Protein AF-A0A3B0WUJ0-F1 (afdb_monomer_lite)

Foldseek 3Di:
DDDPPPPPPPDPPPPVCCDPVNVVVVLVVVLVVLLVVLVVLLCQQCPPHLPHPQLVLQCVDPLRVVLSSLLSNVLSLLVSLVCCVQPHDLVCLLVSLVVVLDDDCVVSSVLSNPAPDSLSSLLVLLVCLVPDPDDDDPNSVSSVVLCVVQVHSVSSSVSSVVSNVVSCPPVDRPQRVLLVVLVVLLVVVVVVCDPVNVVVVVVVVPDDPPDDDAADAEDEDEQAADASDRDPPDPSSNDDHDDHDPDCLVVLVSNLRRYQYYEYDRYACVVPVVVVVVSVVRSPSHPYYYYDHPCPCVVDVDDD

Organism: NCBI:txid652676

Secondary structure (DSSP, 8-state):
-------------------HHHHHHHHHHHHHHHHHHHHHHHHHHSHHHH-SHHHHHHHH-TTTTTTHHHHHHHHHHHHHHHHHHHHS-HHHHHHHHHTT-SSTTHHHHHHHHH-SSHHHHHHHHHHHHHH--SS--HHHHHHHHHHHHH-SHHHHHHHHHHHHHHH-TTSS-HHHHHHHHHHHHHHHHHHHS-HHHHHHHHHHHTS---SPPPPPS-EEE-S--B-SS--TT-GGGGS--PPPPS--HHHHHHHHHH-SEEEE-SB--GGGHHHHHHHHHH-TT--EEEE---SGGGS-SS--

Radius of gyration: 27.89 Å; chains: 1; bounding box: 52×58×92 Å

Sequence (304 aa):
MSNPLAIQSGRPCSEIAISPKALLDVRQAYLVTMRQRFKSEINRLNRDNNRGDMLKMLKKQKSSHGDAENLSFLMTYVYAFNWLQQNLHTQYRKEVLAAFSRGPQAFLMQMLLKSDSTTAFIQAYITYWQHYSGEAQLQQHQLLSLLQIKGTPEALADYIENCWNDLQLFGRSFTLGYRDLARQEKDRYSEMLGTENKERLALIDTLPDTTKPTRFAKLGIIPAMGCPQTCRHCMFIFRPLMHNTKDPAQLYEIVDELTTSVLFTGGDLTQHLEHFYCALSTMRNITTFAILLNGDFADSREVA

InterPro domains:
  IPR058240 Radical SAM superfamily [SSF102114] (219-285)

pLDDT: mean 81.39, std 17.19, range [25.62, 98.12]

Structure (mmCIF, N/CA/C/O backbone):
data_AF-A0A3B0WUJ0-F1
#
_entry.id   AF-A0A3B0WUJ0-F1
#
loop_
_atom_site.group_PDB
_atom_site.id
_atom_site.type_symbol
_atom_site.label_atom_id
_atom_site.label_alt_id
_atom_site.label_comp_id
_atom_site.label_asym_id
_atom_site.label_entity_id
_atom_site.label_seq_id
_atom_site.pdbx_PDB_ins_code
_atom_site.Cartn_x
_atom_site.Cartn_y
_atom_site.Cartn_z
_atom_site.occupancy
_atom_site.B_iso_or_equiv
_atom_site.auth_seq_id
_atom_site.auth_comp_id
_atom_site.auth_asym_id
_atom_site.auth_atom_id
_atom_site.pdbx_PDB_model_num
ATOM 1 N N . MET A 1 1 ? 6.712 -21.605 60.550 1.00 34.97 1 MET A N 1
ATOM 2 C CA . MET A 1 1 ? 7.086 -22.393 59.359 1.00 34.97 1 MET A CA 1
ATOM 3 C C . MET A 1 1 ? 6.075 -22.084 58.280 1.00 34.97 1 MET A C 1
ATOM 5 O O . MET A 1 1 ? 4.904 -22.405 58.420 1.00 34.97 1 MET A O 1
ATOM 9 N N . SER A 1 2 ? 6.531 -21.305 57.312 1.00 30.75 2 SER A N 1
ATOM 10 C CA . SER A 1 2 ? 5.754 -20.657 56.265 1.00 30.75 2 SER A CA 1
ATOM 11 C C . SER A 1 2 ? 5.507 -21.659 55.145 1.00 30.75 2 SER A C 1
ATOM 13 O O . SER A 1 2 ? 6.462 -22.120 54.530 1.00 30.75 2 SER A O 1
ATOM 15 N N . ASN A 1 3 ? 4.246 -21.990 54.881 1.00 30.47 3 ASN A N 1
ATOM 16 C CA . ASN A 1 3 ? 3.864 -22.611 53.619 1.00 30.47 3 ASN A CA 1
ATOM 17 C C . ASN A 1 3 ? 3.588 -21.463 52.639 1.00 30.47 3 ASN A C 1
ATOM 19 O O . ASN A 1 3 ? 2.623 -20.725 52.858 1.00 30.47 3 ASN A O 1
ATOM 23 N N . PRO A 1 4 ? 4.416 -21.237 51.606 1.00 33.25 4 PRO A N 1
ATOM 24 C CA . PRO A 1 4 ? 4.047 -20.297 50.569 1.00 33.25 4 PRO A CA 1
ATOM 25 C C . PRO A 1 4 ? 2.885 -20.921 49.795 1.00 33.25 4 PRO A C 1
ATOM 27 O O . PRO A 1 4 ? 3.030 -21.973 49.173 1.00 33.25 4 PRO A O 1
ATOM 30 N N . LEU A 1 5 ? 1.718 -20.279 49.868 1.00 25.62 5 LEU A N 1
ATOM 31 C CA . LEU A 1 5 ? 0.638 -20.467 48.907 1.00 25.62 5 LEU A CA 1
ATOM 32 C C . LEU A 1 5 ? 1.232 -20.223 47.519 1.00 25.62 5 LEU A C 1
ATOM 34 O O . LEU A 1 5 ? 1.440 -19.084 47.103 1.00 25.62 5 LEU A O 1
ATOM 38 N N . ALA A 1 6 ? 1.558 -21.311 46.827 1.00 26.73 6 ALA A N 1
ATOM 39 C CA . ALA A 1 6 ? 1.875 -21.281 45.418 1.00 26.73 6 ALA A CA 1
ATOM 40 C C . ALA A 1 6 ? 0.591 -20.877 44.688 1.00 26.73 6 ALA A C 1
ATOM 42 O O . ALA A 1 6 ? -0.276 -21.704 44.412 1.00 26.73 6 ALA A O 1
ATOM 43 N N . ILE A 1 7 ? 0.451 -19.580 44.413 1.00 26.58 7 ILE A N 1
ATOM 44 C CA . ILE A 1 7 ? -0.511 -19.091 43.432 1.00 26.58 7 ILE A CA 1
ATOM 45 C C . ILE A 1 7 ? 0.030 -19.557 42.086 1.00 26.58 7 ILE A C 1
ATOM 47 O O . ILE A 1 7 ? 0.906 -18.936 41.484 1.00 26.58 7 ILE A O 1
ATOM 51 N N . GLN A 1 8 ? -0.456 -20.716 41.656 1.00 26.72 8 GLN A N 1
ATOM 52 C CA . GLN A 1 8 ? -0.315 -21.184 40.292 1.00 26.72 8 GLN A CA 1
ATOM 53 C C . GLN A 1 8 ? -1.002 -20.133 39.415 1.00 26.72 8 GLN A C 1
ATOM 55 O O . GLN A 1 8 ? -2.230 -20.063 39.351 1.00 26.72 8 GLN A O 1
ATOM 60 N N . SER A 1 9 ? -0.209 -19.266 38.784 1.00 28.38 9 SER A N 1
ATOM 61 C CA . SER A 1 9 ? -0.688 -18.389 37.727 1.00 28.38 9 SER A CA 1
ATOM 62 C C . SER A 1 9 ? -1.052 -19.273 36.540 1.00 28.38 9 SER A C 1
ATOM 64 O O . SER A 1 9 ? -0.260 -19.545 35.638 1.00 28.38 9 SER A O 1
ATOM 66 N N . GLY A 1 10 ? -2.285 -19.771 36.559 1.00 26.88 10 GLY A N 1
ATOM 67 C CA . GLY A 1 10 ? -2.937 -20.248 35.359 1.00 26.88 10 GLY A CA 1
ATOM 68 C C . GLY A 1 10 ? -3.038 -19.065 34.410 1.00 26.88 10 GLY A C 1
ATOM 69 O O . GLY A 1 10 ? -4.019 -18.329 34.439 1.00 26.88 10 GLY A O 1
ATOM 70 N N . ARG A 1 11 ? -2.007 -18.856 33.582 1.00 29.78 11 ARG A N 1
ATOM 71 C CA . ARG A 1 11 ? -2.167 -18.150 32.312 1.00 29.78 11 ARG A CA 1
ATOM 72 C C . ARG A 1 11 ? -3.410 -18.768 31.666 1.00 29.78 11 ARG A C 1
ATOM 74 O O . ARG A 1 11 ? -3.396 -19.985 31.458 1.00 29.78 11 ARG A O 1
ATOM 81 N N . PRO A 1 12 ? -4.456 -18.007 31.313 1.00 35.12 12 PRO A N 1
ATOM 82 C CA . PRO A 1 12 ? -5.383 -18.498 30.321 1.00 35.12 12 PRO A CA 1
ATOM 83 C C . PRO A 1 12 ? -4.571 -18.593 29.030 1.00 35.12 12 PRO A C 1
ATOM 85 O O . PRO A 1 12 ? -4.377 -17.629 28.299 1.00 35.12 12 PRO A O 1
ATOM 88 N N . CYS A 1 13 ? -4.026 -19.778 28.773 1.00 35.53 13 CYS A N 1
ATOM 89 C CA . CYS A 1 13 ? -3.608 -20.206 27.453 1.00 35.53 13 CYS A CA 1
ATOM 90 C C . CYS A 1 13 ? -4.881 -20.512 26.657 1.00 35.53 13 CYS A C 1
ATOM 92 O O . CYS A 1 13 ? -5.083 -21.629 26.199 1.00 35.53 13 CYS A O 1
ATOM 94 N N . SER A 1 14 ? -5.785 -19.537 26.536 1.00 35.12 14 SER A N 1
ATOM 95 C CA . SER A 1 14 ? -6.798 -19.577 25.497 1.00 35.12 14 SER A CA 1
ATOM 96 C C . SER A 1 14 ? -6.086 -19.210 24.207 1.00 35.12 14 SER A C 1
ATOM 98 O O . SER A 1 14 ? -6.098 -18.060 23.772 1.00 35.12 14 SER A O 1
ATOM 100 N N . GLU A 1 15 ? -5.416 -20.195 23.613 1.00 39.09 15 GLU A N 1
ATOM 101 C CA . GLU A 1 15 ? -5.312 -20.238 22.164 1.00 39.09 15 GLU A CA 1
ATOM 102 C C . GLU A 1 15 ? -6.717 -19.948 21.635 1.00 39.09 15 GLU A C 1
ATOM 104 O O . GLU A 1 15 ? -7.648 -20.723 21.867 1.00 39.09 15 GLU A O 1
ATOM 109 N N . ILE A 1 16 ? -6.914 -18.788 21.008 1.00 41.97 16 ILE A N 1
ATOM 110 C CA . ILE A 1 16 ? -8.118 -18.586 20.215 1.00 41.97 16 ILE A CA 1
ATOM 111 C C . ILE A 1 16 ? -7.960 -19.581 19.073 1.00 41.97 16 ILE A C 1
ATOM 113 O O . ILE A 1 16 ? -7.246 -19.325 18.106 1.00 41.97 16 ILE A O 1
ATOM 117 N N . ALA A 1 17 ? -8.560 -20.757 19.228 1.00 48.66 17 ALA A N 1
ATOM 118 C CA . ALA A 1 17 ? -8.618 -21.764 18.193 1.00 48.66 17 ALA A CA 1
ATOM 119 C C . ALA A 1 17 ? -9.520 -21.217 17.083 1.00 48.66 17 ALA A C 1
ATOM 121 O O . ALA A 1 17 ? -10.725 -21.469 17.038 1.00 48.66 17 ALA A O 1
ATOM 122 N N . ILE A 1 18 ? -8.941 -20.402 16.200 1.00 57.06 18 ILE A N 1
ATOM 123 C CA . ILE A 1 18 ? -9.602 -20.009 14.967 1.00 57.06 18 ILE A CA 1
ATOM 124 C C . ILE A 1 18 ? -9.772 -21.305 14.187 1.00 57.06 18 ILE A C 1
ATOM 126 O O . ILE A 1 18 ? -8.796 -21.964 13.828 1.00 57.06 18 ILE A O 1
ATOM 130 N N . SER A 1 19 ? -11.025 -21.710 13.980 1.00 76.12 19 SER A N 1
ATOM 131 C CA . SER A 1 19 ? -11.300 -22.940 13.246 1.00 76.12 19 SER A CA 1
ATOM 132 C C . SER A 1 19 ? -10.583 -22.912 11.887 1.00 76.12 19 SER A C 1
ATOM 134 O O . SER A 1 19 ? -10.474 -21.840 11.279 1.00 76.12 19 SER A O 1
ATOM 136 N N . PRO A 1 20 ? -10.151 -24.065 11.349 1.00 82.06 20 PRO A N 1
ATOM 137 C CA . PRO A 1 20 ? -9.539 -24.123 10.021 1.00 82.06 20 PRO A CA 1
ATOM 138 C C . PRO A 1 20 ? -10.384 -23.433 8.940 1.00 82.06 20 PRO A C 1
ATOM 140 O O . PRO A 1 20 ? -9.849 -22.806 8.029 1.00 82.06 20 PRO A O 1
ATOM 143 N N . LYS A 1 21 ? -11.716 -23.485 9.083 1.00 84.25 21 LYS A N 1
ATOM 144 C CA . LYS A 1 21 ? -12.665 -22.778 8.221 1.00 84.25 21 LYS A CA 1
ATOM 145 C C . LYS A 1 21 ? -12.548 -21.255 8.346 1.00 84.25 21 LYS A C 1
ATOM 147 O O . LYS A 1 21 ? -12.430 -20.579 7.334 1.00 84.25 21 LYS A O 1
ATOM 152 N N . ALA A 1 22 ? -12.524 -20.721 9.565 1.00 71.81 22 ALA A N 1
ATOM 153 C CA . ALA A 1 22 ? -12.392 -19.282 9.789 1.00 71.81 22 ALA A CA 1
ATOM 154 C C . ALA A 1 22 ? -11.023 -18.743 9.330 1.00 71.81 22 ALA A C 1
ATOM 156 O O . ALA A 1 22 ? -10.960 -17.662 8.751 1.00 71.81 22 ALA A O 1
ATOM 157 N N . LEU A 1 23 ? -9.939 -19.512 9.497 1.00 76.00 23 LEU A N 1
ATOM 158 C CA . LEU A 1 23 ? -8.626 -19.165 8.933 1.00 76.00 23 LEU A CA 1
ATOM 159 C C . LEU A 1 23 ? -8.666 -19.092 7.401 1.00 76.00 23 LEU A C 1
ATOM 161 O O . LEU A 1 23 ? -8.107 -18.169 6.806 1.00 76.00 23 LEU A O 1
ATOM 165 N N . LEU A 1 24 ? -9.346 -20.046 6.759 1.00 83.88 24 LEU A N 1
ATOM 166 C CA . LEU A 1 24 ? -9.527 -20.058 5.310 1.00 83.88 24 LEU A CA 1
ATOM 167 C C . LEU A 1 24 ? -10.341 -18.845 4.833 1.00 83.88 24 LEU A C 1
ATOM 169 O O . LEU A 1 24 ? -9.947 -18.197 3.863 1.00 83.88 24 LEU A O 1
ATOM 173 N N . ASP A 1 25 ? -11.424 -18.507 5.534 1.00 79.56 25 ASP A N 1
ATOM 174 C CA . ASP A 1 25 ? -12.284 -17.365 5.207 1.00 79.56 25 ASP A CA 1
ATOM 175 C C . ASP A 1 25 ? -11.516 -16.036 5.312 1.00 79.56 25 ASP A C 1
ATOM 177 O O . ASP A 1 25 ? -11.550 -15.222 4.384 1.00 79.56 25 ASP A O 1
ATOM 181 N N . VAL A 1 26 ? -10.752 -15.839 6.394 1.00 77.62 26 VAL A N 1
ATOM 182 C CA . VAL A 1 26 ? -9.910 -14.644 6.587 1.00 77.62 26 VAL A CA 1
ATOM 183 C C . VAL A 1 26 ? -8.829 -14.557 5.509 1.00 77.62 26 VAL A C 1
ATOM 185 O O . VAL A 1 26 ? -8.672 -13.506 4.880 1.00 77.62 26 VAL A O 1
ATOM 188 N N . ARG A 1 27 ? -8.123 -15.663 5.228 1.00 86.06 27 ARG A N 1
ATOM 189 C CA . ARG A 1 27 ? -7.108 -15.712 4.163 1.00 86.06 27 ARG A CA 1
ATOM 190 C C . ARG A 1 27 ? -7.719 -15.351 2.811 1.00 86.06 27 ARG A C 1
ATOM 192 O O . ARG A 1 27 ? -7.148 -14.550 2.071 1.00 86.06 27 ARG A O 1
ATOM 199 N N . GLN A 1 28 ? -8.883 -15.907 2.484 1.00 88.81 28 GLN A N 1
ATOM 200 C CA . GLN A 1 28 ? -9.554 -15.645 1.216 1.00 88.81 28 GLN A CA 1
ATOM 201 C C . GLN A 1 28 ? -9.990 -14.179 1.101 1.00 88.81 28 GLN A C 1
ATOM 203 O O . GLN A 1 28 ? -9.744 -13.550 0.068 1.00 88.81 28 GLN A O 1
ATOM 208 N N . ALA A 1 29 ? -10.581 -13.611 2.156 1.00 81.12 29 ALA A N 1
ATOM 209 C CA . ALA A 1 29 ? -10.974 -12.204 2.197 1.00 81.12 29 ALA A CA 1
ATOM 210 C C . ALA A 1 29 ? -9.766 -11.266 2.026 1.00 81.12 29 ALA A C 1
ATOM 212 O O . ALA A 1 29 ? -9.818 -10.318 1.232 1.00 81.12 29 ALA A O 1
ATOM 213 N N . TYR A 1 30 ? -8.654 -11.569 2.703 1.00 84.12 30 TYR A N 1
ATOM 214 C CA . TYR A 1 30 ? -7.393 -10.847 2.553 1.00 84.12 30 TYR A CA 1
ATOM 215 C C . TYR A 1 30 ? -6.889 -10.894 1.104 1.00 84.12 30 TYR A C 1
ATOM 217 O O . TYR A 1 30 ? -6.665 -9.847 0.492 1.00 84.12 30 TYR A O 1
ATOM 225 N N . LEU A 1 31 ? -6.775 -12.089 0.510 1.00 90.19 31 LEU A N 1
ATOM 226 C CA . LEU A 1 31 ? -6.274 -12.258 -0.857 1.00 90.19 31 LEU A CA 1
ATOM 227 C C . LEU A 1 31 ? -7.147 -11.541 -1.892 1.00 90.19 31 LEU A C 1
ATOM 229 O O . LEU A 1 31 ? -6.617 -10.904 -2.803 1.00 90.19 31 LEU A O 1
ATOM 233 N N . VAL A 1 32 ? -8.476 -11.615 -1.764 1.00 90.50 32 VAL A N 1
ATOM 234 C CA . VAL A 1 32 ? -9.411 -10.902 -2.651 1.00 90.50 32 VAL A CA 1
ATOM 235 C C . VAL A 1 32 ? -9.199 -9.393 -2.555 1.00 90.50 32 VAL A C 1
ATOM 237 O O . VAL A 1 32 ? -9.024 -8.735 -3.584 1.00 90.50 32 VAL A O 1
ATOM 240 N N . THR A 1 33 ? -9.139 -8.860 -1.336 1.00 84.69 33 THR A N 1
ATOM 241 C CA . THR A 1 33 ? -8.933 -7.427 -1.090 1.00 84.69 33 THR A CA 1
ATOM 242 C C . THR A 1 33 ? -7.599 -6.956 -1.666 1.00 84.69 33 THR A C 1
ATOM 244 O O . THR A 1 33 ? -7.535 -5.947 -2.371 1.00 84.69 33 THR A O 1
ATOM 247 N N . MET A 1 34 ? -6.523 -7.708 -1.437 1.00 89.31 34 MET A N 1
ATOM 248 C CA . MET A 1 34 ? -5.192 -7.352 -1.926 1.00 89.31 34 MET A CA 1
ATOM 249 C C . MET A 1 34 ? -5.080 -7.415 -3.448 1.00 89.31 34 MET A C 1
ATOM 251 O O . MET A 1 34 ? -4.490 -6.518 -4.050 1.00 89.31 34 MET A O 1
ATOM 255 N N . ARG A 1 35 ? -5.707 -8.406 -4.094 1.00 93.88 35 ARG A N 1
ATOM 256 C CA . ARG A 1 35 ? -5.798 -8.468 -5.563 1.00 93.88 35 ARG A CA 1
ATOM 257 C C . ARG A 1 35 ? -6.532 -7.256 -6.127 1.00 93.88 35 ARG A C 1
ATOM 259 O O . ARG A 1 35 ? -6.076 -6.673 -7.107 1.00 93.88 35 ARG A O 1
ATOM 266 N N . GLN A 1 36 ? -7.648 -6.862 -5.516 1.00 89.88 36 GLN A N 1
ATOM 267 C CA . GLN A 1 36 ? -8.400 -5.683 -5.948 1.00 89.88 36 GLN A CA 1
ATOM 268 C C . GLN A 1 36 ? -7.581 -4.399 -5.790 1.00 89.88 36 GLN A C 1
ATOM 270 O O . GLN A 1 36 ? -7.545 -3.594 -6.719 1.00 89.88 36 GLN A O 1
ATOM 275 N N . ARG A 1 37 ? -6.883 -4.222 -4.661 1.00 89.94 37 ARG A N 1
ATOM 276 C CA . ARG A 1 37 ? -5.997 -3.068 -4.440 1.00 89.94 37 ARG A CA 1
ATOM 277 C C . ARG A 1 37 ? -4.865 -3.017 -5.464 1.00 89.94 37 ARG A C 1
ATOM 279 O O . ARG A 1 37 ? -4.691 -1.986 -6.106 1.00 89.94 37 ARG A O 1
ATOM 286 N N . PHE A 1 38 ? -4.164 -4.133 -5.670 1.00 92.19 38 PHE A N 1
ATOM 287 C CA . PHE A 1 38 ? -3.093 -4.227 -6.662 1.00 92.19 38 PHE A CA 1
ATOM 288 C C . PHE A 1 38 ? -3.602 -3.876 -8.065 1.00 92.19 38 PHE A C 1
ATOM 290 O O . PHE A 1 38 ? -3.070 -2.980 -8.713 1.00 92.19 38 PHE A O 1
ATOM 297 N N . LYS A 1 39 ? -4.699 -4.507 -8.507 1.00 92.44 39 LYS A N 1
ATOM 298 C CA . LYS A 1 39 ? -5.321 -4.233 -9.811 1.00 92.44 39 LYS A CA 1
ATOM 299 C C . LYS A 1 39 ? -5.700 -2.759 -9.971 1.00 92.44 39 LYS A C 1
ATOM 301 O O . LYS A 1 39 ? -5.462 -2.186 -11.030 1.00 92.44 39 LYS A O 1
ATOM 306 N N . SER A 1 40 ? -6.292 -2.156 -8.943 1.00 90.44 40 SER A N 1
ATOM 307 C CA . SER A 1 40 ? -6.687 -0.747 -8.968 1.00 90.44 40 SER A CA 1
ATOM 308 C C . SER A 1 40 ? -5.488 0.185 -9.132 1.00 90.44 40 SER A C 1
ATOM 310 O O . SER A 1 40 ? -5.568 1.108 -9.939 1.00 90.44 40 SER A O 1
ATOM 312 N N . GLU A 1 41 ? -4.367 -0.075 -8.450 1.00 91.19 41 GLU A N 1
ATOM 313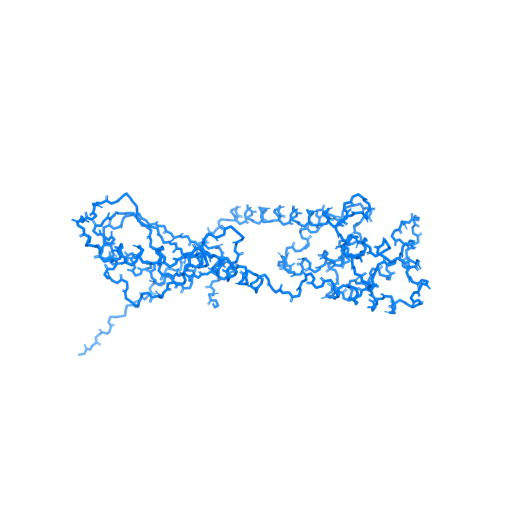 C CA . GLU A 1 41 ? -3.144 0.719 -8.626 1.00 91.19 41 GLU A CA 1
ATOM 314 C C . GLU A 1 41 ? -2.572 0.596 -10.041 1.00 91.19 41 GLU A C 1
ATOM 316 O O . GLU A 1 41 ? -2.303 1.611 -10.684 1.00 91.19 41 GLU A O 1
ATOM 321 N N . ILE A 1 42 ? -2.458 -0.625 -10.575 1.00 91.50 42 ILE A N 1
ATOM 322 C CA . ILE A 1 42 ? -1.956 -0.830 -11.944 1.00 91.50 42 ILE A CA 1
ATOM 323 C C . ILE A 1 42 ? -2.862 -0.142 -12.967 1.00 91.50 42 ILE A C 1
ATOM 325 O O . ILE A 1 42 ? -2.378 0.577 -13.840 1.00 91.50 42 ILE A O 1
ATOM 329 N N . ASN A 1 43 ? -4.181 -0.293 -12.831 1.00 90.88 43 ASN A N 1
ATOM 330 C CA . ASN A 1 43 ? -5.143 0.347 -13.724 1.00 90.88 43 ASN A CA 1
ATOM 331 C C . ASN A 1 43 ? -5.093 1.876 -13.639 1.00 90.88 43 ASN A C 1
ATOM 333 O O . ASN A 1 43 ? -5.232 2.545 -14.659 1.00 90.88 43 ASN A O 1
ATOM 337 N N . ARG A 1 44 ? -4.897 2.444 -12.444 1.00 91.38 44 ARG A N 1
ATOM 338 C CA . ARG A 1 44 ? -4.760 3.893 -12.247 1.00 91.38 44 ARG A CA 1
ATOM 339 C C . ARG A 1 44 ? -3.516 4.434 -12.957 1.00 91.38 44 ARG A C 1
ATOM 341 O O . ARG A 1 44 ? -3.571 5.473 -13.616 1.00 91.38 44 ARG A O 1
ATOM 348 N N . LEU A 1 45 ? -2.400 3.717 -12.847 1.00 91.50 45 LEU A N 1
ATOM 349 C CA . LEU A 1 45 ? -1.118 4.127 -13.417 1.00 91.50 45 LEU A CA 1
ATOM 350 C C . LEU A 1 45 ? -1.027 3.908 -14.932 1.00 91.50 45 LEU A C 1
ATOM 352 O O . LEU A 1 45 ? -0.412 4.730 -15.610 1.00 91.50 45 LEU A O 1
ATOM 356 N N . ASN A 1 46 ? -1.684 2.869 -15.455 1.00 85.50 46 ASN A N 1
ATOM 357 C CA . ASN A 1 46 ? -1.608 2.451 -16.859 1.00 85.50 46 ASN A CA 1
ATOM 358 C C . ASN A 1 46 ? -2.926 2.619 -17.644 1.00 85.50 46 ASN A C 1
ATOM 360 O O . ASN A 1 46 ? -3.153 1.949 -18.652 1.00 85.50 46 ASN A O 1
ATOM 364 N N . ARG A 1 47 ? -3.837 3.482 -17.178 1.00 78.94 47 ARG A N 1
ATOM 365 C CA . ARG A 1 47 ? -5.127 3.709 -17.848 1.00 78.94 47 ARG A CA 1
ATOM 366 C C . ARG A 1 47 ? -4.935 4.141 -19.311 1.00 78.94 47 ARG A C 1
ATOM 368 O O . ARG A 1 47 ? -4.005 4.885 -19.618 1.00 78.94 47 ARG A O 1
ATOM 375 N N . ASP A 1 48 ? -5.835 3.692 -20.186 1.00 63.53 48 ASP A N 1
ATOM 376 C CA . ASP A 1 48 ? -5.921 4.080 -21.603 1.00 63.53 48 ASP A CA 1
ATOM 377 C C . ASP A 1 48 ? -4.597 3.928 -22.381 1.00 63.53 48 ASP A C 1
ATOM 379 O O . ASP A 1 48 ? -4.144 4.871 -23.027 1.00 63.53 48 ASP A O 1
ATOM 383 N N . ASN A 1 49 ? -3.978 2.738 -22.317 1.00 60.34 49 ASN A N 1
ATOM 384 C CA . ASN A 1 49 ? -2.751 2.379 -23.046 1.00 60.34 49 ASN A CA 1
ATOM 385 C C . ASN A 1 49 ? -1.620 3.412 -22.863 1.00 60.34 49 ASN A C 1
ATOM 387 O O . ASN A 1 49 ? -1.281 4.132 -23.800 1.00 60.34 49 ASN A O 1
ATOM 391 N N . ASN A 1 50 ? -1.021 3.471 -21.666 1.00 60.00 50 ASN A N 1
ATOM 392 C CA . ASN A 1 50 ? 0.067 4.396 -21.307 1.00 60.00 50 ASN A CA 1
ATOM 393 C C . ASN A 1 50 ? -0.324 5.879 -21.175 1.00 60.00 50 ASN A C 1
ATOM 395 O O . ASN A 1 50 ? 0.547 6.740 -21.209 1.00 60.00 50 ASN A O 1
ATOM 399 N N . ARG A 1 51 ? -1.604 6.217 -20.963 1.00 68.88 51 ARG A N 1
ATOM 400 C CA . ARG A 1 51 ? -2.053 7.601 -20.671 1.00 68.88 51 ARG A CA 1
ATOM 401 C C . ARG A 1 51 ? -2.481 7.820 -19.215 1.00 68.88 51 ARG A C 1
ATOM 403 O O . ARG A 1 51 ? -3.071 8.849 -18.875 1.00 68.88 51 ARG A O 1
ATOM 410 N N . GLY A 1 52 ? -2.176 6.855 -18.353 1.00 84.75 52 GLY A N 1
ATOM 411 C CA . GLY A 1 52 ? -2.507 6.881 -16.935 1.00 84.75 52 GLY A CA 1
ATOM 412 C C . GLY A 1 52 ? -1.642 7.843 -16.119 1.00 84.75 52 GLY A C 1
ATOM 413 O O . GLY A 1 52 ? -0.850 8.634 -16.638 1.00 84.75 52 GLY A O 1
ATOM 414 N N . ASP A 1 53 ? -1.807 7.788 -14.800 1.00 91.62 53 ASP A N 1
ATOM 415 C CA . ASP A 1 53 ? -1.159 8.744 -13.901 1.00 91.62 53 ASP A CA 1
ATOM 416 C C . ASP A 1 53 ? 0.373 8.658 -13.926 1.00 91.62 53 ASP A C 1
ATOM 418 O O . ASP A 1 53 ? 1.029 9.675 -13.701 1.00 91.62 53 ASP A O 1
ATOM 422 N N . MET A 1 54 ? 0.953 7.495 -14.258 1.00 94.00 54 MET A N 1
ATOM 423 C CA . MET A 1 54 ? 2.408 7.356 -14.392 1.00 94.00 54 MET A CA 1
ATOM 424 C C . MET A 1 54 ? 2.957 8.256 -15.500 1.00 94.00 54 MET A C 1
ATOM 426 O O . MET A 1 54 ? 3.919 8.988 -15.275 1.00 94.00 54 MET A O 1
ATOM 430 N N . LEU A 1 55 ? 2.300 8.295 -16.664 1.00 93.25 55 LEU A N 1
ATOM 431 C CA . LEU A 1 55 ? 2.706 9.189 -17.747 1.00 93.25 55 LEU A CA 1
ATOM 432 C C . LEU A 1 55 ? 2.650 10.654 -17.305 1.00 93.25 55 LEU A C 1
ATOM 434 O O . LEU A 1 55 ? 3.569 11.423 -17.573 1.00 93.25 55 LEU A O 1
ATOM 438 N N . LYS A 1 56 ? 1.575 11.050 -16.613 1.00 92.06 56 LYS A N 1
ATOM 439 C CA . LYS A 1 56 ? 1.412 12.427 -16.123 1.00 92.06 56 LYS A CA 1
ATOM 440 C C . LYS A 1 56 ? 2.505 12.808 -15.126 1.00 92.06 56 LYS A C 1
ATOM 442 O O . LYS A 1 56 ? 2.947 13.952 -15.138 1.00 92.06 56 LYS A O 1
ATOM 447 N N . MET A 1 57 ? 2.913 11.878 -14.262 1.00 92.94 57 MET A N 1
ATOM 448 C CA . MET A 1 57 ? 4.000 12.095 -13.307 1.00 92.94 57 MET A CA 1
ATOM 449 C C . MET A 1 57 ? 5.341 12.269 -14.028 1.00 92.94 57 MET A C 1
ATOM 451 O O . MET A 1 57 ? 6.019 13.266 -13.793 1.00 92.94 57 MET A O 1
ATOM 455 N N . LEU A 1 58 ? 5.664 11.386 -14.975 1.00 93.25 58 LEU A N 1
ATOM 456 C CA . LEU A 1 58 ? 6.895 11.469 -15.771 1.00 93.25 58 LEU A CA 1
ATOM 457 C C . LEU A 1 58 ? 6.946 12.746 -16.627 1.00 93.25 58 LEU A C 1
ATOM 459 O O . LEU A 1 58 ? 7.947 13.449 -16.636 1.00 93.25 58 LEU A O 1
ATOM 463 N N . LYS A 1 59 ? 5.833 13.148 -17.258 1.00 92.50 59 LYS A N 1
ATOM 464 C CA . LYS A 1 59 ? 5.760 14.414 -18.016 1.00 92.50 59 LYS A CA 1
ATOM 465 C C . LYS A 1 59 ? 5.984 15.656 -17.143 1.00 92.50 59 LYS A C 1
ATOM 467 O O . LYS A 1 59 ? 6.354 16.700 -17.672 1.00 92.50 59 LYS A O 1
ATOM 472 N N . LYS A 1 60 ? 5.767 15.590 -15.827 1.00 90.75 60 LYS A N 1
ATOM 473 C CA . LYS A 1 60 ? 6.065 16.708 -14.912 1.00 90.75 60 LYS A CA 1
ATOM 474 C C . LYS A 1 60 ? 7.532 16.748 -14.484 1.00 90.75 60 LYS A C 1
ATOM 476 O O . LYS A 1 60 ? 7.998 17.799 -14.048 1.00 90.75 60 LYS A O 1
ATOM 481 N N . GLN A 1 61 ? 8.256 15.639 -14.595 1.00 88.75 61 GLN A N 1
ATOM 482 C CA . GLN A 1 61 ? 9.670 15.574 -14.255 1.00 88.75 61 GLN A CA 1
ATOM 483 C C . GLN A 1 61 ? 10.529 16.071 -15.413 1.00 88.75 61 GLN A C 1
ATOM 485 O O . GLN A 1 61 ? 10.381 15.637 -16.552 1.00 88.75 61 GLN A O 1
ATOM 490 N N . LYS A 1 62 ? 11.491 16.948 -15.115 1.00 81.12 62 LYS A N 1
ATOM 491 C CA . LYS A 1 62 ? 12.434 17.442 -16.129 1.00 81.12 62 LYS A CA 1
ATOM 492 C C . LYS A 1 62 ? 13.322 16.325 -16.691 1.00 81.12 62 LYS A C 1
ATOM 494 O O . LYS A 1 62 ? 13.607 16.341 -17.881 1.00 81.12 62 LYS A O 1
ATOM 499 N N . SER A 1 63 ? 13.725 15.364 -15.856 1.00 80.69 63 SER A N 1
ATOM 500 C CA . SER A 1 63 ? 14.636 14.263 -16.210 1.00 80.69 63 SER A CA 1
ATOM 501 C C . SER A 1 63 ? 14.028 13.232 -17.172 1.00 80.69 63 SER A C 1
ATOM 503 O O . SER A 1 63 ? 14.761 12.594 -17.930 1.00 80.69 63 SER A O 1
ATOM 505 N N . SER A 1 64 ? 12.700 13.088 -17.188 1.00 84.75 64 SER A N 1
ATOM 506 C CA . SER A 1 64 ? 11.994 12.076 -17.985 1.00 84.75 64 SER A CA 1
ATOM 507 C C . SER A 1 64 ? 10.973 12.644 -18.973 1.00 84.75 64 SER A C 1
ATOM 509 O O . SER A 1 64 ? 10.359 11.873 -19.704 1.00 84.75 64 SER A O 1
ATOM 511 N N . HIS A 1 65 ? 10.823 13.972 -19.074 1.00 84.81 65 HIS A N 1
ATOM 512 C CA . HIS A 1 65 ? 9.793 14.616 -19.902 1.00 84.81 65 HIS A CA 1
ATOM 513 C C . HIS A 1 65 ? 9.771 14.127 -21.361 1.00 84.81 65 HIS A C 1
ATOM 515 O O . HIS A 1 65 ? 8.707 13.783 -21.873 1.00 84.81 65 HIS A O 1
ATOM 521 N N . GLY A 1 66 ? 10.938 14.084 -22.016 1.00 87.50 66 GLY A N 1
ATOM 522 C CA . GLY A 1 66 ? 11.062 13.676 -23.423 1.00 87.50 66 GLY A CA 1
ATOM 523 C C . GLY A 1 66 ? 10.880 12.174 -23.657 1.00 87.50 66 GLY A C 1
ATOM 524 O O . GLY A 1 66 ? 10.437 11.769 -24.725 1.00 87.50 66 GLY A O 1
ATOM 525 N N . ASP A 1 67 ? 11.146 11.363 -22.634 1.00 93.00 67 ASP A N 1
ATOM 526 C CA . ASP A 1 67 ? 11.127 9.898 -22.693 1.00 93.00 67 ASP A CA 1
ATOM 527 C C . ASP A 1 67 ? 9.858 9.303 -22.039 1.00 93.00 67 ASP A C 1
ATOM 529 O O . ASP A 1 67 ? 9.667 8.085 -22.004 1.00 93.00 67 ASP A O 1
ATOM 533 N N . ALA A 1 68 ? 8.963 10.154 -21.522 1.00 92.62 68 ALA A N 1
ATOM 534 C CA . ALA A 1 68 ? 7.867 9.776 -20.631 1.00 92.62 68 ALA A CA 1
ATOM 535 C C . ALA A 1 68 ? 6.919 8.725 -21.230 1.00 92.62 68 ALA A C 1
ATOM 537 O O . ALA A 1 68 ? 6.456 7.834 -20.517 1.00 92.62 68 ALA A O 1
ATOM 538 N N . GLU A 1 69 ? 6.634 8.808 -22.532 1.00 91.75 69 GLU A N 1
ATOM 539 C CA . GLU A 1 69 ? 5.751 7.856 -23.223 1.00 91.75 69 GLU A CA 1
ATOM 540 C C . GLU A 1 69 ? 6.381 6.468 -23.345 1.00 91.75 69 GLU A C 1
ATOM 542 O O . GLU A 1 69 ? 5.690 5.464 -23.161 1.00 91.75 69 GLU A O 1
ATOM 547 N N . ASN A 1 70 ? 7.695 6.409 -23.564 1.00 93.44 70 ASN A N 1
ATOM 548 C CA . ASN A 1 70 ? 8.440 5.155 -23.637 1.00 93.44 70 ASN A CA 1
ATOM 549 C C . ASN A 1 70 ? 8.662 4.543 -22.246 1.00 93.44 70 ASN A C 1
ATOM 551 O O . ASN A 1 70 ? 8.696 3.323 -22.100 1.00 93.44 70 ASN A O 1
ATOM 555 N N . LEU A 1 71 ? 8.767 5.379 -21.209 1.00 93.69 71 LEU A N 1
ATOM 556 C CA . LEU A 1 71 ? 8.988 4.943 -19.830 1.00 93.69 71 LEU A CA 1
ATOM 557 C C . LEU A 1 71 ? 7.709 4.510 -19.104 1.00 93.69 71 LEU A C 1
ATOM 559 O O . LEU A 1 71 ? 7.771 3.659 -18.218 1.00 93.69 71 LEU A O 1
ATOM 563 N N . SER A 1 72 ? 6.548 5.082 -19.438 1.00 94.06 72 SER A N 1
ATOM 564 C CA . SER A 1 72 ? 5.341 4.988 -18.601 1.00 94.06 72 SER A CA 1
ATOM 565 C C . SER A 1 72 ? 4.906 3.553 -18.280 1.00 94.06 72 SER A C 1
ATOM 567 O O . SER A 1 72 ? 4.498 3.278 -17.144 1.00 94.06 72 SER A O 1
ATOM 569 N N . PHE A 1 73 ? 4.978 2.645 -19.257 1.00 93.69 73 PHE A N 1
ATOM 570 C CA . PHE A 1 73 ? 4.574 1.255 -19.059 1.00 93.69 73 PHE A CA 1
ATOM 571 C C . PHE A 1 73 ? 5.501 0.562 -18.059 1.00 93.69 73 PHE A C 1
ATOM 573 O O . PHE A 1 73 ? 5.043 0.063 -17.033 1.00 93.69 73 PHE A O 1
ATOM 580 N N . LEU A 1 74 ? 6.811 0.588 -18.324 1.00 94.94 74 LEU A N 1
ATOM 581 C CA . LEU A 1 74 ? 7.830 -0.000 -17.454 1.00 94.94 74 LEU A CA 1
ATOM 582 C C . LEU A 1 74 ? 7.742 0.575 -16.041 1.00 94.94 74 LEU A C 1
ATOM 584 O O . LEU A 1 74 ? 7.670 -0.174 -15.070 1.00 94.94 74 LEU A O 1
ATOM 588 N N . MET A 1 75 ? 7.664 1.898 -15.927 1.00 95.62 75 MET A N 1
ATOM 589 C CA . MET A 1 75 ? 7.602 2.585 -14.641 1.00 95.62 75 MET A CA 1
ATOM 590 C C . MET A 1 75 ? 6.371 2.196 -13.820 1.00 95.62 75 MET A C 1
ATOM 592 O O . MET A 1 75 ? 6.439 2.143 -12.593 1.00 95.62 75 MET A O 1
ATOM 596 N N . THR A 1 76 ? 5.263 1.830 -14.470 1.00 95.56 76 THR A N 1
ATOM 597 C CA . THR A 1 76 ? 4.106 1.262 -13.767 1.00 95.56 76 THR A CA 1
ATOM 598 C C . THR A 1 76 ? 4.434 -0.084 -13.115 1.00 95.56 76 THR A C 1
ATOM 600 O O . THR A 1 76 ? 3.966 -0.358 -12.012 1.00 95.56 76 THR A O 1
ATOM 603 N N . TYR A 1 77 ? 5.260 -0.921 -13.742 1.00 96.31 77 TYR A N 1
ATOM 604 C CA . TYR A 1 77 ? 5.661 -2.202 -13.158 1.00 96.31 77 TYR A CA 1
ATOM 605 C C . TYR A 1 77 ? 6.847 -2.089 -12.191 1.00 96.31 77 TYR A C 1
ATOM 607 O O . TYR A 1 77 ? 6.910 -2.866 -11.241 1.00 96.31 77 TYR A O 1
ATOM 615 N N . VAL A 1 78 ? 7.701 -1.070 -12.328 1.00 96.75 78 VAL A N 1
ATOM 616 C CA . VAL A 1 78 ? 8.641 -0.672 -11.263 1.00 96.75 78 VAL A CA 1
ATOM 617 C C . VAL A 1 78 ? 7.864 -0.253 -10.009 1.00 96.75 78 VAL A C 1
ATOM 619 O O . VAL A 1 78 ? 8.174 -0.690 -8.897 1.00 96.75 78 VAL A O 1
ATOM 622 N N . TYR A 1 79 ? 6.787 0.520 -10.182 1.00 96.19 79 TYR A N 1
ATOM 623 C CA . TYR A 1 79 ? 5.859 0.822 -9.096 1.00 96.19 79 TYR A CA 1
ATOM 624 C C . TYR A 1 79 ? 5.207 -0.446 -8.539 1.00 96.19 79 TYR A C 1
ATOM 626 O O . TYR A 1 79 ? 5.173 -0.622 -7.324 1.00 96.19 79 TYR A O 1
ATOM 634 N N . ALA A 1 80 ? 4.719 -1.341 -9.404 1.00 95.75 80 ALA A N 1
ATOM 635 C CA . ALA A 1 80 ? 4.097 -2.599 -8.996 1.00 95.75 80 ALA A CA 1
ATOM 636 C C . ALA A 1 80 ? 5.021 -3.422 -8.093 1.00 95.75 80 ALA A C 1
ATOM 638 O O . ALA A 1 80 ? 4.581 -3.910 -7.054 1.00 95.75 80 ALA A O 1
ATOM 639 N N . PHE A 1 81 ? 6.299 -3.533 -8.464 1.00 96.44 81 PHE A N 1
ATOM 640 C CA . PHE A 1 81 ? 7.316 -4.206 -7.666 1.00 96.44 81 PHE A CA 1
ATOM 641 C C . PHE A 1 81 ? 7.400 -3.613 -6.258 1.00 96.44 81 PHE A C 1
ATOM 643 O O . PHE A 1 81 ? 7.171 -4.316 -5.275 1.00 96.44 81 PHE A O 1
ATOM 650 N N . ASN A 1 82 ? 7.640 -2.306 -6.156 1.00 94.00 82 ASN A N 1
ATOM 651 C CA . ASN A 1 82 ? 7.783 -1.621 -4.872 1.00 94.00 82 ASN A CA 1
ATOM 652 C C . ASN A 1 82 ? 6.494 -1.668 -4.036 1.00 94.00 82 ASN A C 1
ATOM 654 O O . ASN A 1 82 ? 6.543 -1.858 -2.819 1.00 94.00 82 ASN A O 1
ATOM 658 N N . TRP A 1 83 ? 5.330 -1.592 -4.683 1.00 93.31 83 TRP A N 1
ATOM 659 C CA . TRP A 1 83 ? 4.041 -1.739 -4.019 1.00 93.31 83 TRP A CA 1
ATOM 660 C C . TRP A 1 83 ? 3.905 -3.109 -3.348 1.00 93.31 83 TRP A C 1
ATOM 662 O O . TRP A 1 83 ? 3.494 -3.172 -2.189 1.00 93.31 83 TRP A O 1
ATOM 672 N N . LEU A 1 84 ? 4.283 -4.194 -4.037 1.00 92.50 84 LEU A N 1
ATOM 673 C CA . LEU A 1 84 ? 4.253 -5.553 -3.483 1.00 92.50 84 LEU A CA 1
ATOM 674 C C . LEU A 1 84 ? 5.212 -5.703 -2.301 1.00 92.50 84 LEU A C 1
ATOM 676 O O . LEU A 1 84 ? 4.869 -6.384 -1.335 1.00 92.50 84 LEU A O 1
ATOM 680 N N . GLN A 1 85 ? 6.388 -5.069 -2.367 1.00 88.31 85 GLN A N 1
ATOM 681 C CA . GLN A 1 85 ? 7.355 -5.106 -1.270 1.00 88.31 85 GLN A CA 1
ATOM 682 C C . GLN A 1 85 ? 6.799 -4.450 -0.002 1.00 88.31 85 GLN A C 1
ATOM 684 O O . GLN A 1 85 ? 6.974 -4.995 1.083 1.00 88.31 85 GLN A O 1
ATOM 689 N N . GLN A 1 86 ? 6.091 -3.325 -0.140 1.00 84.12 86 GLN A N 1
ATOM 690 C CA . GLN A 1 86 ? 5.583 -2.567 1.005 1.00 84.12 86 GLN A CA 1
ATOM 691 C C . GLN A 1 86 ? 4.219 -3.020 1.532 1.00 84.12 86 GLN A C 1
ATOM 693 O O . GLN A 1 86 ? 3.949 -2.869 2.718 1.00 84.12 86 GLN A O 1
ATOM 698 N N . ASN A 1 87 ? 3.332 -3.517 0.667 1.00 82.00 87 ASN A N 1
ATOM 699 C CA . ASN A 1 87 ? 1.928 -3.751 1.028 1.00 82.00 87 ASN A CA 1
ATOM 700 C C . ASN A 1 87 ? 1.591 -5.228 1.260 1.00 82.00 87 ASN A C 1
ATOM 702 O O . ASN A 1 87 ? 0.493 -5.518 1.735 1.00 82.00 87 ASN A O 1
ATOM 706 N N . LEU A 1 88 ? 2.485 -6.159 0.908 1.00 83.88 88 LEU A N 1
ATOM 707 C CA . LEU A 1 88 ? 2.241 -7.593 1.042 1.00 83.88 88 LEU A CA 1
ATOM 708 C C . LEU A 1 88 ? 3.383 -8.311 1.744 1.00 83.88 88 LEU A C 1
ATOM 710 O O . LEU A 1 88 ? 4.544 -8.254 1.321 1.00 83.88 88 LEU A O 1
ATOM 714 N N . HIS A 1 89 ? 3.003 -9.124 2.727 1.00 81.75 89 HIS A N 1
ATOM 715 C CA . HIS A 1 89 ? 3.892 -10.131 3.278 1.00 81.75 89 HIS A CA 1
ATOM 716 C C . HIS A 1 89 ? 4.338 -11.102 2.174 1.00 81.75 89 HIS A C 1
ATOM 718 O O . HIS A 1 89 ? 3.536 -11.519 1.329 1.00 81.75 89 HIS A O 1
ATOM 724 N N . THR A 1 90 ? 5.616 -11.486 2.196 1.00 84.62 90 THR A N 1
ATOM 725 C CA . THR A 1 90 ? 6.276 -12.340 1.189 1.00 84.62 90 THR A CA 1
ATOM 726 C C . THR A 1 90 ? 5.472 -13.601 0.869 1.00 84.62 90 THR A C 1
ATOM 728 O O . THR A 1 90 ? 5.255 -13.910 -0.303 1.00 84.62 90 THR A O 1
ATOM 731 N N . GLN A 1 91 ? 4.940 -14.260 1.902 1.00 89.00 91 GLN A N 1
ATOM 732 C CA . GLN A 1 91 ? 4.150 -15.492 1.789 1.00 89.00 91 GLN A CA 1
ATOM 733 C C . GLN A 1 91 ? 2.911 -15.384 0.880 1.00 89.00 91 GLN A C 1
ATOM 735 O O . GLN A 1 91 ? 2.542 -16.364 0.241 1.00 89.00 91 GLN A O 1
ATOM 740 N N . TYR A 1 92 ? 2.291 -14.203 0.772 1.00 90.62 92 TYR A N 1
ATOM 741 C CA . TYR A 1 92 ? 1.050 -14.019 0.008 1.00 90.62 92 TYR A CA 1
ATOM 742 C C . TYR A 1 92 ? 1.276 -13.474 -1.407 1.00 90.62 92 TYR A C 1
ATOM 744 O O . TYR A 1 92 ? 0.356 -13.491 -2.227 1.00 90.62 92 TYR A O 1
ATOM 752 N N . ARG A 1 93 ? 2.490 -13.011 -1.737 1.00 92.62 93 ARG A N 1
ATOM 753 C CA . ARG A 1 93 ? 2.781 -12.357 -3.028 1.00 92.62 93 ARG A CA 1
ATOM 754 C C . ARG A 1 93 ? 2.471 -13.265 -4.214 1.00 92.62 93 ARG A C 1
ATOM 756 O O . ARG A 1 93 ? 1.814 -12.837 -5.161 1.00 92.62 93 ARG A O 1
ATOM 763 N N . LYS A 1 94 ? 2.877 -14.536 -4.137 1.00 94.94 94 LYS A N 1
ATOM 764 C CA . LYS A 1 94 ? 2.622 -15.531 -5.190 1.00 94.94 94 LYS A CA 1
ATOM 765 C C . LYS A 1 94 ? 1.126 -15.739 -5.425 1.00 94.94 94 LYS A C 1
ATOM 767 O O . LYS A 1 94 ? 0.687 -15.764 -6.570 1.00 94.94 94 LYS A O 1
ATOM 772 N N . GLU A 1 95 ? 0.336 -15.859 -4.361 1.00 94.62 95 GLU A N 1
ATOM 773 C CA . GLU A 1 95 ? -1.113 -16.079 -4.456 1.00 94.62 95 GLU A CA 1
ATOM 774 C C . GLU A 1 95 ? -1.875 -14.849 -4.944 1.00 94.62 95 GLU A C 1
ATOM 776 O O . GLU A 1 95 ? -2.871 -14.985 -5.662 1.00 94.62 95 GLU A O 1
ATOM 781 N N . VAL A 1 96 ? -1.427 -13.647 -4.577 1.00 94.25 96 VAL A N 1
ATOM 782 C CA . VAL A 1 96 ? -1.990 -12.407 -5.119 1.00 94.25 96 VAL A CA 1
ATOM 783 C C . VAL A 1 96 ? -1.699 -12.321 -6.616 1.00 94.25 96 VAL A C 1
ATOM 785 O O . VAL A 1 96 ? -2.630 -12.137 -7.400 1.00 94.25 96 VAL A O 1
ATOM 788 N N . LEU A 1 97 ? -0.444 -12.536 -7.026 1.00 95.38 97 LEU A N 1
ATOM 789 C CA . LEU A 1 97 ? -0.038 -12.423 -8.426 1.00 95.38 97 LEU A CA 1
ATOM 790 C C . LEU A 1 97 ? -0.581 -13.537 -9.327 1.00 95.38 97 LEU A C 1
ATOM 792 O O . LEU A 1 97 ? -0.824 -13.286 -10.503 1.00 95.38 97 LEU A O 1
ATOM 796 N N . ALA A 1 98 ? -0.869 -14.727 -8.792 1.00 93.88 98 ALA A N 1
ATOM 797 C CA . ALA A 1 98 ? -1.422 -15.846 -9.561 1.00 93.88 98 ALA A CA 1
ATOM 798 C C . ALA A 1 98 ? -2.708 -15.493 -10.335 1.00 93.88 98 ALA A C 1
ATOM 800 O O . ALA A 1 98 ? -2.939 -16.030 -11.418 1.00 93.88 98 ALA A O 1
ATOM 801 N N . ALA A 1 99 ? -3.522 -14.564 -9.819 1.00 91.38 99 ALA A N 1
ATOM 802 C CA . ALA A 1 99 ? -4.733 -14.089 -10.494 1.00 91.38 99 ALA A CA 1
ATOM 803 C C . ALA A 1 99 ? -4.448 -13.286 -11.781 1.00 91.38 99 ALA A C 1
ATOM 805 O O . ALA A 1 99 ? -5.335 -13.141 -12.618 1.00 91.38 99 ALA A O 1
ATOM 806 N N . PHE A 1 100 ? -3.220 -12.788 -11.944 1.00 91.69 100 PHE A N 1
ATOM 807 C CA . PHE A 1 100 ? -2.772 -11.954 -13.061 1.00 91.69 100 PHE A CA 1
ATOM 808 C C . PHE A 1 100 ? -1.755 -12.669 -13.965 1.00 91.69 100 PHE A C 1
ATOM 810 O O . PHE A 1 100 ? -1.352 -12.133 -14.992 1.00 91.69 100 PHE A O 1
ATOM 817 N N . SER A 1 101 ? -1.353 -13.897 -13.626 1.00 89.38 101 SER A N 1
ATOM 818 C CA . SER A 1 101 ? -0.335 -14.672 -14.353 1.00 89.38 101 SER A CA 1
ATOM 819 C C . SER A 1 101 ? -0.862 -15.380 -15.609 1.00 89.38 101 SER A C 1
ATOM 821 O O . SER A 1 101 ? -0.288 -16.380 -16.036 1.00 89.38 101 SER A O 1
ATOM 823 N N . ARG A 1 102 ? -1.967 -14.909 -16.195 1.00 86.56 102 ARG A N 1
ATOM 824 C CA . ARG A 1 102 ? -2.551 -15.466 -17.425 1.00 86.56 102 ARG A CA 1
ATOM 825 C C . ARG A 1 102 ? -2.506 -14.425 -18.540 1.00 86.56 102 ARG A C 1
ATOM 827 O O . ARG A 1 102 ? -2.786 -13.255 -18.302 1.00 86.56 102 ARG A O 1
ATOM 834 N N . GLY A 1 103 ? -2.204 -14.870 -19.757 1.00 84.75 103 GLY A N 1
ATOM 835 C CA . GLY A 1 103 ? -2.159 -14.015 -20.943 1.00 84.75 103 GLY A CA 1
ATOM 836 C C . GLY A 1 103 ? -0.787 -13.373 -21.204 1.00 84.75 103 GLY A C 1
ATOM 837 O O . GLY A 1 103 ? 0.216 -13.798 -20.627 1.00 84.75 103 GLY A O 1
ATOM 838 N N . PRO A 1 104 ? -0.725 -12.349 -22.075 1.00 81.50 104 PRO A N 1
ATOM 839 C CA . PRO A 1 104 ? 0.530 -11.832 -22.635 1.00 81.50 104 PRO A CA 1
ATOM 840 C C . PRO A 1 104 ? 1.4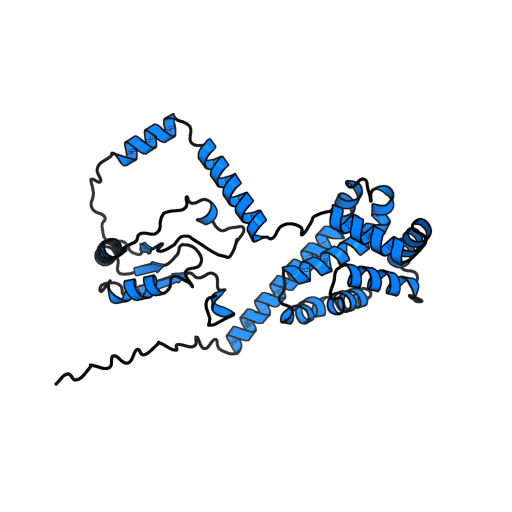44 -11.159 -21.604 1.00 81.50 104 PRO A C 1
ATOM 842 O O . PRO A 1 104 ? 2.645 -11.055 -21.814 1.00 81.50 104 PRO A O 1
ATOM 845 N N . GLN A 1 105 ? 0.899 -10.732 -20.463 1.00 84.19 105 GLN A N 1
ATOM 846 C CA . GLN A 1 105 ? 1.649 -10.077 -19.386 1.00 84.19 105 GLN A CA 1
ATOM 847 C C . GLN A 1 105 ? 2.093 -11.045 -18.278 1.00 84.19 105 GLN A C 1
ATOM 849 O O . GLN A 1 105 ? 2.647 -10.612 -17.268 1.00 84.19 105 GLN A O 1
ATOM 854 N N . ALA A 1 106 ? 1.888 -12.358 -18.443 1.00 90.12 106 ALA A N 1
ATOM 855 C CA . ALA A 1 106 ? 2.252 -13.352 -17.432 1.00 90.12 106 ALA A CA 1
ATOM 856 C C . ALA A 1 106 ? 3.748 -13.316 -17.065 1.00 90.12 106 ALA A C 1
ATOM 858 O O . ALA A 1 106 ? 4.103 -13.540 -15.906 1.00 90.12 106 ALA A O 1
ATOM 859 N N . PHE A 1 107 ? 4.618 -12.982 -18.024 1.00 92.75 107 PHE A N 1
ATOM 860 C CA . PHE A 1 107 ? 6.057 -12.848 -17.789 1.00 92.75 107 PHE A CA 1
ATOM 861 C C . PHE A 1 107 ? 6.378 -11.763 -16.745 1.00 92.75 107 PHE A C 1
ATOM 863 O O . PHE A 1 107 ? 7.265 -11.963 -15.918 1.00 92.75 107 PHE A O 1
ATOM 870 N N . LEU A 1 108 ? 5.612 -10.662 -16.708 1.00 94.81 108 LEU A N 1
ATOM 871 C CA . LEU A 1 108 ? 5.799 -9.587 -15.727 1.00 94.81 108 LEU A CA 1
ATOM 872 C C . LEU A 1 108 ? 5.530 -10.090 -14.315 1.00 94.81 108 LEU A C 1
ATOM 874 O O . LEU A 1 108 ? 6.290 -9.789 -13.405 1.00 94.81 108 LEU A O 1
ATOM 878 N N . MET A 1 109 ? 4.490 -10.904 -14.125 1.00 96.31 109 MET A N 1
ATOM 879 C CA . MET A 1 109 ? 4.171 -11.454 -12.804 1.00 96.31 109 MET A CA 1
ATOM 880 C C . MET A 1 109 ? 5.287 -12.373 -12.302 1.00 96.31 109 MET A C 1
ATOM 882 O O . MET A 1 109 ? 5.637 -12.340 -11.125 1.00 96.31 109 MET A O 1
ATOM 886 N N . GLN A 1 110 ? 5.884 -13.164 -13.197 1.00 94.88 110 GLN A N 1
ATOM 887 C CA . GLN A 1 110 ? 7.037 -13.998 -12.855 1.00 94.88 110 GLN A CA 1
ATOM 888 C C . GLN A 1 110 ? 8.268 -13.151 -12.519 1.00 94.88 110 GLN A C 1
ATOM 890 O O . GLN A 1 110 ? 8.973 -13.457 -11.562 1.00 94.88 110 GLN A O 1
ATOM 895 N N . MET A 1 111 ? 8.508 -12.080 -13.273 1.00 96.50 111 MET A N 1
ATOM 896 C CA . MET A 1 111 ? 9.622 -11.160 -13.050 1.00 96.50 111 MET A CA 1
ATOM 897 C C . MET A 1 111 ? 9.501 -10.433 -11.706 1.00 96.50 111 MET A C 1
ATOM 899 O O . MET A 1 111 ? 10.469 -10.387 -10.951 1.00 96.50 111 MET A O 1
ATOM 903 N N . LEU A 1 112 ? 8.300 -9.958 -11.355 1.00 96.62 112 LEU A N 1
ATOM 904 C CA . LEU A 1 112 ? 8.007 -9.340 -10.057 1.00 96.62 112 LEU A CA 1
ATOM 905 C C . LEU A 1 112 ? 8.292 -10.281 -8.878 1.00 96.62 112 LEU A C 1
ATOM 907 O O . LEU A 1 112 ? 8.732 -9.822 -7.830 1.00 96.62 112 LEU A O 1
ATOM 911 N N . LEU A 1 113 ? 8.039 -11.586 -9.038 1.00 95.06 113 LEU A N 1
ATOM 912 C CA . LEU A 1 113 ? 8.286 -12.590 -7.995 1.00 95.06 113 LEU A CA 1
ATOM 913 C C . LEU A 1 113 ? 9.758 -12.986 -7.857 1.00 95.06 113 LEU A C 1
ATOM 915 O O . LEU A 1 113 ? 10.160 -13.382 -6.770 1.00 95.06 113 LEU A O 1
ATOM 919 N N . LYS A 1 114 ? 10.523 -12.946 -8.952 1.00 95.38 114 LYS A N 1
ATOM 920 C CA . LYS A 1 114 ? 11.932 -13.373 -8.988 1.00 95.38 114 LYS A CA 1
ATOM 921 C C . LYS A 1 114 ? 12.921 -12.264 -8.637 1.00 95.38 114 LYS A C 1
ATOM 923 O O . LYS A 1 114 ? 14.093 -12.556 -8.445 1.00 95.38 114 LYS A O 1
ATOM 928 N N . SER A 1 115 ? 12.478 -11.011 -8.653 1.00 96.31 115 SER A N 1
ATOM 929 C CA . SER A 1 115 ? 13.351 -9.866 -8.410 1.00 96.31 115 SER A CA 1
ATOM 930 C C . SER A 1 115 ? 13.450 -9.587 -6.913 1.00 96.31 115 SER A C 1
ATOM 932 O O . SER A 1 115 ? 12.428 -9.498 -6.235 1.00 96.31 115 SER A O 1
ATOM 934 N N . ASP A 1 116 ? 14.668 -9.382 -6.420 1.00 92.69 116 ASP A N 1
ATOM 935 C CA . ASP A 1 116 ? 14.919 -9.097 -5.000 1.00 92.69 116 ASP A CA 1
ATOM 936 C C . ASP A 1 116 ? 15.087 -7.595 -4.717 1.00 92.69 116 ASP A C 1
ATOM 938 O O . ASP A 1 116 ? 15.029 -7.153 -3.572 1.00 92.69 116 ASP A O 1
ATOM 942 N N . SER A 1 117 ? 15.250 -6.784 -5.764 1.00 94.69 117 SER A N 1
ATOM 943 C CA . SER A 1 117 ? 15.387 -5.331 -5.674 1.00 94.69 117 SER A CA 1
ATOM 944 C C . SER A 1 117 ? 14.776 -4.624 -6.885 1.00 94.69 117 SER A C 1
ATOM 946 O O . SER A 1 117 ? 14.490 -5.243 -7.914 1.00 94.69 117 SER A O 1
ATOM 948 N N . THR A 1 118 ? 14.591 -3.306 -6.766 1.00 95.44 118 THR A N 1
ATOM 949 C CA . THR A 1 118 ? 14.118 -2.456 -7.870 1.00 95.44 118 THR A CA 1
ATOM 950 C C . THR A 1 118 ? 15.073 -2.523 -9.060 1.00 95.44 118 THR A C 1
ATOM 952 O O . THR A 1 118 ? 14.629 -2.754 -10.183 1.00 95.44 118 THR A O 1
ATOM 955 N N . THR A 1 119 ? 16.379 -2.412 -8.810 1.00 95.88 119 THR A N 1
ATOM 956 C CA . THR A 1 119 ? 17.430 -2.546 -9.826 1.00 95.88 119 THR A CA 1
ATOM 957 C C . THR A 1 119 ? 17.374 -3.911 -10.513 1.00 95.88 119 THR A C 1
ATOM 959 O O . THR A 1 119 ? 17.374 -3.978 -11.740 1.00 95.88 119 THR A O 1
ATOM 962 N N . ALA A 1 120 ? 17.232 -5.001 -9.746 1.00 97.25 120 ALA A N 1
ATOM 963 C CA . ALA A 1 120 ? 17.136 -6.352 -10.302 1.00 97.25 120 ALA A CA 1
ATOM 964 C C . ALA A 1 120 ? 15.904 -6.512 -11.209 1.00 97.25 120 ALA A C 1
ATOM 966 O O . ALA A 1 120 ? 15.995 -7.112 -12.281 1.00 97.25 120 ALA A O 1
ATOM 967 N N . PHE A 1 121 ? 14.767 -5.924 -10.822 1.00 98.06 121 PHE A N 1
ATOM 968 C CA . PHE A 1 121 ? 13.566 -5.911 -11.655 1.00 98.06 121 PHE A CA 1
ATOM 969 C C . PHE A 1 121 ? 13.780 -5.139 -12.968 1.00 98.06 121 PHE A C 1
ATOM 971 O O . PHE A 1 121 ? 13.425 -5.636 -14.038 1.00 98.06 121 PHE A O 1
ATOM 978 N N . ILE A 1 122 ? 14.385 -3.948 -12.905 1.00 98.12 122 ILE A N 1
ATOM 979 C CA . ILE A 1 122 ? 14.678 -3.119 -14.087 1.00 98.12 122 ILE A CA 1
ATOM 980 C C . ILE A 1 122 ? 15.602 -3.869 -15.054 1.00 98.12 122 ILE A C 1
ATOM 982 O O . ILE A 1 122 ? 15.299 -3.974 -16.244 1.00 98.12 122 ILE A O 1
ATOM 986 N N . GLN A 1 123 ? 16.690 -4.449 -14.545 1.00 97.75 123 GLN A N 1
ATOM 987 C CA . GLN A 1 123 ? 17.644 -5.226 -15.342 1.00 97.75 123 GLN A CA 1
ATOM 988 C C . GLN A 1 123 ? 16.987 -6.450 -15.989 1.00 97.75 123 GLN A C 1
ATOM 990 O O . GLN A 1 123 ? 17.194 -6.711 -17.177 1.00 97.75 123 GLN A O 1
ATOM 995 N N . ALA A 1 124 ? 16.148 -7.177 -15.244 1.00 97.69 124 ALA A N 1
ATOM 996 C CA . ALA A 1 124 ? 15.400 -8.309 -15.779 1.00 97.69 124 ALA A CA 1
ATOM 997 C C . ALA A 1 124 ? 14.430 -7.885 -16.895 1.00 97.69 124 ALA A C 1
ATOM 999 O O . ALA A 1 124 ? 14.304 -8.592 -17.897 1.00 97.69 124 ALA A O 1
ATOM 1000 N N . TYR A 1 125 ? 13.779 -6.726 -16.762 1.00 97.62 125 TYR A N 1
ATOM 1001 C CA . TYR A 1 125 ? 12.876 -6.189 -17.782 1.00 97.62 125 TYR A CA 1
ATOM 1002 C C . TYR A 1 125 ? 13.613 -5.802 -19.065 1.00 97.62 125 TYR A C 1
ATOM 1004 O O . TYR A 1 125 ? 13.171 -6.165 -20.157 1.00 97.62 125 TYR A O 1
ATOM 1012 N N . ILE A 1 126 ? 14.747 -5.104 -18.938 1.00 97.56 126 ILE A N 1
ATOM 1013 C CA . ILE A 1 126 ? 15.613 -4.754 -20.072 1.00 97.56 126 ILE A CA 1
ATOM 1014 C C . ILE A 1 126 ? 16.063 -6.036 -20.782 1.00 97.56 126 ILE A C 1
ATOM 1016 O O . ILE A 1 126 ? 15.824 -6.199 -21.979 1.00 97.56 126 ILE A O 1
ATOM 1020 N N . THR A 1 127 ? 16.612 -6.986 -20.021 1.00 96.88 127 THR A N 1
ATOM 1021 C CA . THR A 1 127 ? 17.119 -8.262 -20.545 1.00 96.88 127 THR A CA 1
ATOM 1022 C C . THR A 1 127 ? 16.035 -9.034 -21.293 1.00 96.88 127 THR A C 1
ATOM 1024 O O . THR A 1 127 ? 16.284 -9.541 -22.387 1.00 96.88 127 THR A O 1
ATOM 1027 N N . TYR A 1 128 ? 14.822 -9.109 -20.734 1.00 96.25 128 TYR A N 1
ATOM 1028 C CA . TYR A 1 128 ? 13.699 -9.802 -21.361 1.00 96.25 128 TYR A CA 1
ATOM 1029 C C . TYR A 1 128 ? 13.392 -9.244 -22.754 1.00 96.25 128 TYR A C 1
ATOM 1031 O O . TYR A 1 128 ? 13.325 -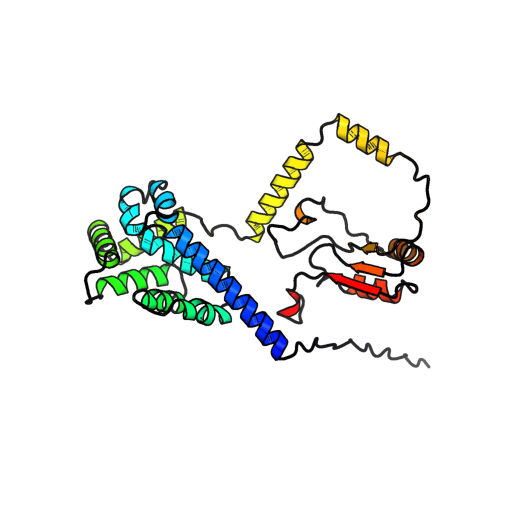10.004 -23.715 1.00 96.25 128 TYR A O 1
ATOM 1039 N N . TRP A 1 129 ? 13.243 -7.924 -22.887 1.00 95.94 129 TRP A N 1
ATOM 1040 C CA . TRP A 1 129 ? 12.855 -7.311 -24.161 1.00 95.94 129 TRP A CA 1
ATOM 1041 C C . TRP A 1 129 ? 13.985 -7.236 -25.188 1.00 95.94 129 TRP A C 1
ATOM 1043 O O . TRP A 1 129 ? 13.703 -7.231 -26.387 1.00 95.94 129 TRP A O 1
ATOM 1053 N N . GLN A 1 130 ? 15.245 -7.239 -24.751 1.00 95.12 130 GLN A N 1
ATOM 1054 C CA . GLN A 1 130 ? 16.391 -7.368 -25.654 1.00 95.12 130 GLN A CA 1
ATOM 1055 C C . GLN A 1 130 ? 16.453 -8.738 -26.333 1.00 95.12 130 GLN A C 1
ATOM 1057 O O . GLN A 1 130 ? 16.809 -8.825 -27.504 1.00 95.12 130 GLN A O 1
ATOM 1062 N N . HIS A 1 131 ? 16.091 -9.798 -25.608 1.00 94.81 131 HIS A N 1
ATOM 1063 C CA . HIS A 1 131 ? 16.137 -11.174 -26.112 1.00 94.81 131 HIS A CA 1
ATOM 1064 C C . HIS A 1 131 ? 14.782 -11.671 -26.629 1.00 94.81 131 HIS A C 1
ATOM 1066 O O . HIS A 1 131 ? 14.668 -12.813 -27.073 1.00 94.81 131 HIS A O 1
ATOM 1072 N N . TYR A 1 132 ? 13.742 -10.840 -26.559 1.00 94.38 132 TYR A N 1
ATOM 1073 C CA . TYR A 1 132 ? 12.411 -11.214 -27.005 1.00 94.38 132 TYR A CA 1
ATOM 1074 C C . TYR A 1 132 ? 12.372 -11.362 -28.532 1.00 94.38 132 TYR A C 1
ATOM 1076 O O . TYR A 1 132 ? 12.640 -10.417 -29.271 1.00 94.38 132 TYR A O 1
ATOM 1084 N N . SER A 1 133 ? 12.001 -12.554 -28.998 1.00 90.62 133 SER A N 1
ATOM 1085 C CA . SER A 1 133 ? 11.941 -12.929 -30.418 1.00 90.62 133 SER A CA 1
ATOM 1086 C C . SER A 1 133 ? 10.526 -13.271 -30.906 1.00 90.62 133 SER A C 1
ATOM 1088 O O . SER A 1 133 ? 10.365 -13.885 -31.958 1.00 90.62 133 SER A O 1
ATOM 1090 N N . GLY A 1 134 ? 9.496 -12.916 -30.129 1.00 89.56 134 GLY A N 1
ATOM 1091 C CA . GLY A 1 134 ? 8.094 -13.140 -30.489 1.00 89.56 134 GLY A CA 1
ATOM 1092 C C . GLY A 1 134 ? 7.508 -12.045 -31.388 1.00 89.56 134 GLY A C 1
ATOM 1093 O O . GLY A 1 134 ? 8.229 -11.287 -32.034 1.00 89.56 134 GLY A O 1
ATOM 1094 N N . GLU A 1 135 ? 6.177 -11.952 -31.424 1.00 89.94 135 GLU A N 1
ATOM 1095 C CA . GLU A 1 135 ? 5.461 -10.934 -32.204 1.00 89.94 135 GLU A CA 1
ATOM 1096 C C . GLU A 1 135 ? 5.791 -9.517 -31.738 1.00 89.94 135 GLU A C 1
ATOM 1098 O O . GLU A 1 135 ? 5.858 -9.265 -30.539 1.00 89.94 135 GLU A O 1
ATOM 1103 N N . ALA A 1 136 ? 5.919 -8.571 -32.670 1.00 88.12 136 ALA A N 1
ATOM 1104 C CA . ALA A 1 136 ? 6.259 -7.188 -32.353 1.00 88.12 136 ALA A CA 1
ATOM 1105 C C . ALA A 1 136 ? 5.323 -6.592 -31.283 1.00 88.12 136 ALA A C 1
ATOM 1107 O O . ALA A 1 136 ? 4.117 -6.449 -31.490 1.00 88.12 136 ALA A O 1
ATOM 1108 N N . GLN A 1 137 ? 5.899 -6.216 -30.139 1.00 91.44 137 GLN A N 1
ATOM 1109 C CA . GLN A 1 137 ? 5.188 -5.574 -29.034 1.00 91.44 137 GLN A CA 1
ATOM 1110 C C . GLN A 1 137 ? 5.612 -4.112 -28.916 1.00 91.44 137 GLN A C 1
ATOM 1112 O O . GLN A 1 137 ? 6.796 -3.782 -29.026 1.00 91.44 137 GLN A O 1
ATOM 1117 N N . LEU A 1 138 ? 4.659 -3.233 -28.598 1.00 91.19 138 LEU A N 1
ATOM 1118 C CA . LEU A 1 138 ? 4.936 -1.814 -28.358 1.00 91.19 138 LEU A CA 1
ATOM 1119 C C . LEU A 1 138 ? 6.004 -1.626 -27.270 1.00 91.19 138 LEU A C 1
ATOM 1121 O O . LEU A 1 138 ? 6.905 -0.812 -27.424 1.00 91.19 138 LEU A O 1
ATOM 1125 N N . GLN A 1 139 ? 5.939 -2.416 -26.200 1.00 91.94 139 GLN A N 1
ATOM 1126 C CA . GLN A 1 139 ? 6.867 -2.344 -25.072 1.00 91.94 139 GLN A CA 1
ATOM 1127 C C . GLN A 1 139 ? 8.308 -2.655 -25.485 1.00 91.94 139 GLN A C 1
ATOM 1129 O O . GLN A 1 139 ? 9.236 -2.031 -24.973 1.00 91.94 139 GLN A O 1
ATOM 1134 N N . GLN A 1 140 ? 8.492 -3.589 -26.423 1.00 94.19 140 GLN A N 1
ATOM 1135 C CA . GLN A 1 140 ? 9.808 -3.888 -26.972 1.00 94.19 140 GLN A CA 1
ATOM 1136 C C . GLN A 1 140 ? 10.341 -2.691 -27.756 1.00 94.19 140 GLN A C 1
ATOM 1138 O O . GLN A 1 140 ? 11.467 -2.265 -27.525 1.00 94.19 140 GLN A O 1
ATOM 1143 N N . HIS A 1 141 ? 9.521 -2.117 -28.642 1.00 94.00 141 HIS A N 1
ATOM 1144 C CA . HIS A 1 141 ? 9.901 -0.937 -29.415 1.00 94.00 141 HIS A CA 1
ATOM 1145 C C . HIS A 1 141 ? 10.279 0.236 -28.502 1.00 94.00 141 HIS A C 1
ATOM 1147 O O . HIS A 1 141 ? 11.356 0.801 -28.652 1.00 94.00 141 HIS A O 1
ATOM 1153 N N . GLN A 1 142 ? 9.445 0.538 -27.504 1.00 94.38 142 GLN A N 1
ATOM 1154 C CA . GLN A 1 142 ? 9.698 1.598 -26.526 1.00 94.38 142 GLN A CA 1
ATOM 1155 C C . GLN A 1 142 ? 11.021 1.390 -25.778 1.00 94.38 142 GLN A C 1
ATOM 1157 O O . GLN A 1 142 ? 11.795 2.336 -25.631 1.00 94.38 142 GLN A O 1
ATOM 1162 N N . LEU A 1 143 ? 11.310 0.157 -25.342 1.00 95.56 143 LEU A N 1
ATOM 1163 C CA . LEU A 1 143 ? 12.579 -0.158 -24.688 1.00 95.56 143 LEU A CA 1
ATOM 1164 C C . LEU A 1 143 ? 13.765 0.003 -25.649 1.00 95.56 143 LEU A C 1
ATOM 1166 O O . LEU A 1 143 ? 14.764 0.616 -25.285 1.00 95.56 143 LEU A O 1
ATOM 1170 N N . LEU A 1 144 ? 13.666 -0.530 -26.868 1.00 95.06 144 LEU A N 1
ATOM 1171 C CA . LEU A 1 144 ? 14.744 -0.459 -27.853 1.00 95.06 144 LEU A CA 1
ATOM 1172 C C . LEU A 1 144 ? 15.030 0.986 -28.283 1.00 95.06 144 LEU A C 1
ATOM 1174 O O . LEU A 1 144 ? 16.194 1.345 -28.435 1.00 95.06 144 LEU A O 1
ATOM 1178 N N . SER A 1 145 ? 14.008 1.838 -28.402 1.00 95.06 145 SER A N 1
ATOM 1179 C CA . SER A 1 145 ? 14.188 3.274 -28.641 1.00 95.06 145 SER A CA 1
ATOM 1180 C C . SER A 1 145 ? 14.924 3.959 -27.490 1.00 95.06 145 SER A C 1
ATOM 1182 O O . SER A 1 145 ? 15.853 4.726 -27.731 1.00 95.06 145 SER A O 1
ATOM 1184 N N . LEU A 1 146 ? 14.570 3.657 -26.236 1.00 95.31 146 LEU A N 1
ATOM 1185 C CA . LEU A 1 146 ? 15.306 4.178 -25.080 1.00 95.31 146 LEU A CA 1
ATOM 1186 C C . LEU A 1 146 ? 16.752 3.674 -25.063 1.00 95.31 146 LEU A C 1
ATOM 1188 O O . LEU A 1 146 ? 17.667 4.453 -24.809 1.00 95.31 146 LEU A O 1
ATOM 1192 N N . LEU A 1 147 ? 16.974 2.398 -25.379 1.00 95.75 147 LEU A N 1
ATOM 1193 C CA . LEU A 1 147 ? 18.308 1.807 -25.438 1.00 95.75 147 LEU A CA 1
ATOM 1194 C C . LEU A 1 147 ? 19.177 2.476 -26.509 1.00 95.75 147 LEU A C 1
ATOM 1196 O O . LEU A 1 147 ? 20.333 2.779 -26.239 1.00 95.75 147 LEU A O 1
ATOM 1200 N N . GLN A 1 148 ? 18.620 2.777 -27.685 1.00 94.94 148 GLN A N 1
ATOM 1201 C CA . GLN A 1 148 ? 19.325 3.526 -28.732 1.00 94.94 148 GLN A CA 1
ATOM 1202 C C . GLN A 1 148 ? 19.762 4.919 -28.259 1.00 94.94 148 GLN A C 1
ATOM 1204 O O . GLN A 1 148 ? 20.844 5.372 -28.621 1.00 94.94 148 GLN A O 1
ATOM 1209 N N . ILE A 1 149 ? 18.946 5.585 -27.436 1.00 93.25 149 ILE A N 1
ATOM 1210 C CA . ILE A 1 149 ? 19.251 6.918 -26.900 1.00 93.25 149 ILE A CA 1
ATOM 1211 C C . ILE A 1 149 ? 20.304 6.846 -25.785 1.00 93.25 149 ILE A C 1
ATOM 1213 O O . ILE A 1 149 ? 21.184 7.701 -25.725 1.00 93.25 149 ILE A O 1
ATOM 1217 N N . LYS A 1 150 ? 20.214 5.864 -24.877 1.00 95.00 150 LYS A N 1
ATOM 1218 C CA . LYS A 1 150 ? 21.113 5.759 -23.708 1.00 95.00 150 LYS A CA 1
ATOM 1219 C C . LYS A 1 150 ? 22.399 4.970 -23.988 1.00 95.00 150 LYS A C 1
ATOM 1221 O O . LYS A 1 150 ? 23.346 5.065 -23.216 1.00 95.00 150 LYS A O 1
ATOM 1226 N N . GLY A 1 151 ? 22.458 4.226 -25.090 1.00 94.25 151 GLY A N 1
ATOM 1227 C CA . GLY A 1 151 ? 23.645 3.522 -25.573 1.00 94.25 151 GLY A CA 1
ATOM 1228 C C . GLY A 1 151 ? 23.770 2.091 -25.053 1.00 94.25 151 GLY A C 1
ATOM 1229 O O . GLY A 1 151 ? 23.763 1.159 -25.855 1.00 94.25 151 GLY A O 1
ATOM 1230 N N . THR A 1 152 ? 23.885 1.898 -23.734 1.00 96.38 152 THR A N 1
ATOM 1231 C CA . THR A 1 152 ? 24.093 0.565 -23.134 1.00 96.38 152 THR A CA 1
ATOM 1232 C C . THR A 1 152 ? 22.949 0.140 -22.208 1.00 96.38 152 THR A C 1
ATOM 1234 O O . THR A 1 152 ? 22.219 0.996 -21.696 1.00 96.38 152 THR A O 1
ATOM 1237 N N . PRO A 1 153 ? 22.763 -1.175 -21.973 1.00 96.50 153 PRO A N 1
ATOM 1238 C CA . PRO A 1 153 ? 21.755 -1.681 -21.039 1.00 96.50 153 PRO A CA 1
ATOM 1239 C C . PRO A 1 153 ? 21.960 -1.166 -19.614 1.00 96.50 153 PRO A C 1
ATOM 1241 O O . PRO A 1 153 ? 20.987 -0.847 -18.936 1.00 96.50 153 PRO A O 1
ATOM 1244 N N . GLU A 1 154 ? 23.214 -1.039 -19.183 1.00 96.75 154 GLU A N 1
ATOM 1245 C CA . GLU A 1 154 ? 23.587 -0.529 -17.864 1.00 96.75 154 GLU A CA 1
ATOM 1246 C C . GLU A 1 154 ? 23.224 0.954 -17.744 1.00 96.75 154 GLU A C 1
ATOM 1248 O O . GLU A 1 154 ? 22.525 1.339 -16.812 1.00 96.75 154 GLU A O 1
ATOM 1253 N N . ALA A 1 155 ? 23.581 1.769 -18.745 1.00 96.56 155 ALA A N 1
ATOM 1254 C CA . ALA A 1 155 ? 23.231 3.188 -18.769 1.00 96.56 155 ALA A CA 1
ATOM 1255 C C . ALA A 1 155 ? 21.709 3.409 -18.816 1.00 96.56 155 ALA A C 1
ATOM 1257 O O . ALA A 1 155 ? 21.189 4.353 -18.217 1.00 96.56 155 ALA A O 1
ATOM 1258 N N . LEU A 1 156 ? 20.973 2.533 -19.511 1.00 97.44 156 LEU A N 1
ATOM 1259 C CA . LEU A 1 156 ? 19.514 2.552 -19.514 1.00 97.44 156 LEU A CA 1
ATOM 1260 C C . LEU A 1 156 ? 18.941 2.183 -18.137 1.00 97.44 156 LEU A C 1
ATOM 1262 O O . LEU A 1 156 ? 18.017 2.852 -17.676 1.00 97.44 156 LEU A O 1
ATOM 1266 N N . ALA A 1 157 ? 19.476 1.151 -17.481 1.00 97.56 157 ALA A N 1
ATOM 1267 C CA . ALA A 1 157 ? 19.048 0.747 -16.144 1.00 97.56 157 ALA A CA 1
ATOM 1268 C C . ALA A 1 157 ? 19.260 1.876 -15.125 1.00 97.56 157 ALA A C 1
ATOM 1270 O O . ALA A 1 157 ? 18.307 2.245 -14.437 1.00 97.56 157 ALA A O 1
ATOM 1271 N N . ASP A 1 158 ? 20.449 2.486 -15.116 1.00 96.56 158 ASP A N 1
ATOM 1272 C CA . ASP A 1 158 ? 20.781 3.626 -14.256 1.00 96.56 158 ASP A CA 1
ATOM 1273 C C . ASP A 1 158 ? 19.846 4.812 -14.518 1.00 96.56 158 ASP A C 1
ATOM 1275 O O . ASP A 1 158 ? 19.347 5.455 -13.594 1.00 96.56 158 ASP A O 1
ATOM 1279 N N . TYR A 1 159 ? 19.553 5.099 -15.789 1.00 96.88 159 TYR A N 1
ATOM 1280 C CA . TYR A 1 159 ? 18.614 6.153 -16.160 1.00 96.88 159 TYR A CA 1
ATOM 1281 C C . TYR A 1 159 ? 17.200 5.896 -15.618 1.00 96.88 159 TYR A C 1
ATOM 1283 O O . TYR A 1 159 ? 16.581 6.803 -15.053 1.00 96.88 159 TYR A O 1
ATOM 1291 N N . ILE A 1 160 ? 16.686 4.672 -15.766 1.00 96.88 160 ILE A N 1
ATOM 1292 C CA . ILE A 1 160 ? 15.355 4.289 -15.273 1.00 96.88 160 ILE A CA 1
ATOM 1293 C C . ILE A 1 160 ? 15.313 4.356 -13.743 1.00 96.88 160 ILE A C 1
ATOM 1295 O O . ILE A 1 160 ? 14.351 4.880 -13.181 1.00 96.88 160 ILE A O 1
ATOM 1299 N N . GLU A 1 161 ? 16.351 3.862 -13.070 1.00 95.06 161 GLU A N 1
ATOM 1300 C CA . GLU A 1 161 ? 16.454 3.901 -11.613 1.00 95.06 161 GLU A CA 1
ATOM 1301 C C . GLU A 1 161 ? 16.521 5.341 -11.084 1.00 95.06 161 GLU A C 1
ATOM 1303 O O . GLU A 1 161 ? 15.829 5.682 -10.125 1.00 95.06 161 GLU A O 1
ATOM 1308 N N . ASN A 1 162 ? 17.252 6.231 -11.756 1.00 94.62 162 ASN A N 1
ATOM 1309 C CA . ASN A 1 162 ? 17.269 7.652 -11.413 1.00 94.62 162 ASN A CA 1
ATOM 1310 C C . ASN A 1 162 ? 15.889 8.300 -11.589 1.00 94.62 162 ASN A C 1
ATOM 1312 O O . ASN A 1 162 ? 15.404 8.965 -10.674 1.00 94.62 162 ASN A O 1
ATOM 1316 N N . CYS A 1 163 ? 15.203 8.041 -12.709 1.00 94.75 163 CYS A N 1
ATOM 1317 C CA . CYS A 1 163 ? 13.832 8.525 -12.914 1.00 94.75 163 CYS A CA 1
ATOM 1318 C C . CYS A 1 163 ? 12.882 8.026 -11.815 1.00 94.75 163 CYS A C 1
ATOM 1320 O O . CYS A 1 163 ? 12.015 8.765 -11.348 1.00 94.75 163 CYS A O 1
ATOM 1322 N N . TRP A 1 164 ? 13.046 6.770 -11.394 1.00 94.38 164 TRP A N 1
ATOM 1323 C CA . TRP A 1 164 ? 12.290 6.178 -10.297 1.00 94.38 164 TRP A CA 1
ATOM 1324 C C . TRP A 1 164 ? 12.532 6.883 -8.965 1.00 94.38 164 TRP A C 1
ATOM 1326 O O . TRP A 1 164 ? 11.576 7.286 -8.297 1.00 94.38 164 TRP A O 1
ATOM 1336 N N . ASN A 1 165 ? 13.796 7.064 -8.597 1.00 91.12 165 ASN A N 1
ATOM 1337 C CA . ASN A 1 165 ? 14.179 7.698 -7.343 1.00 91.12 165 ASN A CA 1
ATOM 1338 C C . ASN A 1 165 ? 13.716 9.163 -7.286 1.00 91.12 165 ASN A C 1
ATOM 1340 O O . ASN A 1 165 ? 13.200 9.602 -6.256 1.00 91.12 165 ASN A O 1
ATOM 1344 N N . ASP A 1 166 ? 13.773 9.878 -8.412 1.00 90.94 166 ASP A N 1
ATOM 1345 C CA . ASP A 1 166 ? 13.268 11.248 -8.546 1.00 90.94 166 ASP A CA 1
ATOM 1346 C C . ASP A 1 166 ? 11.755 11.364 -8.294 1.00 90.94 166 ASP A C 1
ATOM 1348 O O . ASP A 1 166 ? 11.272 12.432 -7.910 1.00 90.94 166 ASP A O 1
ATOM 1352 N N . LEU A 1 167 ? 10.968 10.302 -8.530 1.00 90.25 167 LEU A N 1
ATOM 1353 C CA . LEU A 1 167 ? 9.517 10.343 -8.295 1.00 90.25 167 LEU A CA 1
ATOM 1354 C C . LEU A 1 167 ? 9.175 10.319 -6.797 1.00 90.25 167 LEU A C 1
ATOM 1356 O O . LEU A 1 167 ? 8.073 10.717 -6.423 1.00 90.25 167 LEU A O 1
ATOM 1360 N N . GLN A 1 168 ? 10.085 9.825 -5.948 1.00 87.00 168 GLN A N 1
ATOM 1361 C CA . GLN A 1 168 ? 9.940 9.753 -4.488 1.00 87.00 168 GLN A CA 1
ATOM 1362 C C . GLN A 1 168 ? 8.623 9.114 -3.990 1.00 87.00 168 GLN A C 1
ATOM 1364 O O . GLN A 1 168 ? 8.169 9.392 -2.880 1.00 87.00 168 GLN A O 1
ATOM 1369 N N . LEU A 1 169 ? 8.016 8.208 -4.771 1.00 85.62 169 LEU A N 1
ATOM 1370 C CA . LEU A 1 169 ? 6.679 7.645 -4.486 1.00 85.62 169 LEU A CA 1
ATOM 1371 C C . LEU A 1 169 ? 6.621 6.791 -3.216 1.00 85.62 169 LEU A C 1
ATOM 1373 O O . LEU A 1 169 ? 5.551 6.592 -2.648 1.00 85.62 169 LEU A O 1
ATOM 1377 N N . PHE A 1 170 ? 7.774 6.283 -2.790 1.00 79.25 170 PHE A N 1
ATOM 1378 C CA . PHE A 1 170 ? 7.922 5.351 -1.677 1.00 79.25 170 PHE A CA 1
ATOM 1379 C C . PHE A 1 170 ? 8.936 5.839 -0.627 1.00 79.25 170 PHE A C 1
ATOM 1381 O O . PHE A 1 170 ? 9.312 5.085 0.266 1.00 79.25 170 PHE A O 1
ATOM 1388 N N . GLY A 1 171 ? 9.366 7.107 -0.718 1.00 64.88 171 GLY A N 1
ATOM 1389 C CA . GLY A 1 171 ? 10.433 7.688 0.108 1.00 64.88 171 GLY A CA 1
ATOM 1390 C C . GLY A 1 171 ? 10.044 8.025 1.554 1.00 64.88 171 GLY A C 1
ATOM 1391 O O . GLY A 1 171 ? 10.901 8.413 2.342 1.00 64.88 171 GLY A O 1
ATOM 1392 N N . ARG A 1 172 ? 8.766 7.885 1.931 1.00 60.97 172 ARG A N 1
ATOM 1393 C CA . ARG A 1 172 ? 8.293 8.021 3.318 1.00 60.97 172 ARG A CA 1
ATOM 1394 C C . ARG A 1 172 ? 7.508 6.778 3.702 1.00 60.97 172 ARG A C 1
ATOM 1396 O O . ARG A 1 172 ? 6.639 6.347 2.949 1.00 60.97 172 ARG A O 1
ATOM 1403 N N . SER A 1 173 ? 7.773 6.225 4.885 1.00 60.41 173 SER A N 1
ATOM 1404 C CA . SER A 1 173 ? 6.927 5.157 5.419 1.00 60.41 173 SER A CA 1
ATOM 1405 C C . SER A 1 173 ? 5.502 5.675 5.635 1.00 60.41 173 SER A C 1
ATOM 1407 O O . SER A 1 173 ? 5.302 6.848 5.973 1.00 60.41 173 SER A O 1
ATOM 1409 N N . PHE A 1 174 ? 4.503 4.801 5.477 1.00 58.97 174 PHE A N 1
ATOM 1410 C CA . PHE A 1 174 ? 3.104 5.129 5.778 1.00 58.97 174 PHE A CA 1
ATOM 1411 C C . PHE A 1 174 ? 2.950 5.719 7.185 1.00 58.97 174 PHE A C 1
ATOM 1413 O O . PHE A 1 174 ? 2.204 6.677 7.373 1.00 58.97 174 PHE A O 1
ATOM 1420 N N . THR A 1 175 ? 3.712 5.210 8.155 1.00 57.66 175 THR A N 1
ATOM 1421 C CA . THR A 1 175 ? 3.759 5.718 9.531 1.00 57.66 175 THR A CA 1
ATOM 1422 C C . THR A 1 175 ? 4.186 7.185 9.595 1.00 57.66 175 THR A C 1
ATOM 1424 O O . THR A 1 175 ? 3.530 7.982 10.260 1.00 57.66 175 THR A O 1
ATOM 1427 N N . LEU A 1 176 ? 5.249 7.575 8.880 1.00 62.66 176 LEU A N 1
ATOM 1428 C CA . LEU A 1 176 ? 5.725 8.962 8.859 1.00 62.66 176 LEU A CA 1
ATOM 1429 C C . LEU A 1 176 ? 4.746 9.890 8.134 1.00 62.66 176 LEU A C 1
ATOM 1431 O O . LEU A 1 176 ? 4.413 10.948 8.664 1.00 62.66 176 LEU A O 1
ATOM 1435 N N . GLY A 1 177 ? 4.251 9.481 6.962 1.00 63.09 177 GLY A N 1
ATOM 1436 C CA . GLY A 1 177 ? 3.288 10.277 6.195 1.00 63.09 177 GLY A CA 1
ATOM 1437 C C . GLY A 1 177 ? 1.977 10.496 6.950 1.00 63.09 177 GLY A C 1
ATOM 1438 O O . GLY A 1 177 ? 1.416 11.589 6.937 1.00 63.09 177 GLY A O 1
ATOM 1439 N N . TYR A 1 178 ? 1.514 9.483 7.675 1.00 61.09 178 TYR A N 1
ATOM 1440 C CA . TYR A 1 178 ? 0.305 9.599 8.473 1.00 61.09 178 TYR A CA 1
ATOM 1441 C C . TYR A 1 178 ? 0.511 10.382 9.771 1.00 61.09 178 TYR A C 1
ATOM 1443 O O . TYR A 1 178 ? -0.371 11.138 10.165 1.00 61.09 178 TYR A O 1
ATOM 1451 N N . ARG A 1 179 ? 1.680 10.269 10.415 1.00 64.62 179 ARG A N 1
ATOM 1452 C CA . ARG A 1 179 ? 2.042 11.138 11.544 1.00 64.62 179 ARG A CA 1
ATOM 1453 C C . ARG A 1 179 ? 2.040 12.610 11.128 1.00 64.62 179 ARG A C 1
ATOM 1455 O O . ARG A 1 179 ? 1.557 13.453 11.878 1.00 64.62 179 ARG A O 1
ATOM 1462 N N . ASP A 1 180 ? 2.550 12.911 9.935 1.00 67.69 180 ASP A N 1
ATOM 1463 C CA . ASP A 1 180 ? 2.514 14.263 9.373 1.00 67.69 180 ASP A CA 1
ATOM 1464 C C . ASP A 1 180 ? 1.078 14.737 9.120 1.00 67.69 180 ASP A C 1
ATOM 1466 O O . ASP A 1 180 ? 0.748 15.855 9.505 1.00 67.69 180 ASP A O 1
ATOM 1470 N N . LEU A 1 181 ? 0.216 13.888 8.548 1.00 65.88 181 LEU A N 1
ATOM 1471 C CA . LEU A 1 181 ? -1.201 14.205 8.336 1.00 65.88 181 LEU A CA 1
ATOM 1472 C C . LEU A 1 181 ? -1.940 14.457 9.660 1.00 65.88 181 LEU A C 1
ATOM 1474 O O . LEU A 1 181 ? -2.657 15.444 9.783 1.00 65.88 181 LEU A O 1
ATOM 1478 N N . ALA A 1 182 ? -1.735 13.598 10.663 1.00 64.19 182 ALA A N 1
ATOM 1479 C CA . ALA A 1 182 ? -2.330 13.763 11.988 1.00 64.19 182 ALA A CA 1
ATOM 1480 C C . ALA A 1 182 ? -1.892 15.084 12.641 1.00 64.19 182 ALA A C 1
ATOM 1482 O O . ALA A 1 182 ? -2.714 15.793 13.220 1.00 64.19 182 ALA A O 1
ATOM 1483 N N . ARG A 1 183 ? -0.611 15.454 12.499 1.00 69.12 183 ARG A N 1
ATOM 1484 C CA . ARG A 1 183 ? -0.097 16.754 12.948 1.00 69.12 183 ARG A CA 1
ATOM 1485 C C . ARG A 1 183 ? -0.762 17.915 12.204 1.00 69.12 183 ARG A C 1
ATOM 1487 O O . ARG A 1 183 ? -1.272 18.809 12.861 1.00 69.12 183 ARG A O 1
ATOM 1494 N N . GLN A 1 184 ? -0.809 17.876 10.872 1.00 72.62 184 GLN A N 1
ATOM 1495 C CA . GLN A 1 184 ? -1.423 18.934 10.056 1.00 72.62 184 GLN A CA 1
ATOM 1496 C C . GLN A 1 184 ? -2.897 19.155 10.410 1.00 72.62 184 GLN A C 1
ATOM 1498 O O . GLN A 1 184 ? -3.341 20.291 10.543 1.00 72.62 184 GLN A O 1
ATOM 1503 N N . GLU A 1 185 ? -3.655 18.076 10.602 1.00 68.12 185 GLU A N 1
ATOM 1504 C CA . GLU A 1 185 ? -5.058 18.175 10.999 1.00 68.12 185 GLU A CA 1
ATOM 1505 C C . GLU A 1 185 ? -5.211 18.734 12.415 1.00 68.12 185 GLU A C 1
ATOM 1507 O O . GLU A 1 185 ? -6.067 19.586 12.645 1.00 68.12 185 GLU A O 1
ATOM 1512 N N . LYS A 1 186 ? -4.353 18.327 13.358 1.00 67.94 186 LYS A N 1
ATOM 1513 C CA . LYS A 1 186 ? -4.332 18.906 14.707 1.00 67.94 186 LYS A CA 1
ATOM 1514 C C . LYS A 1 186 ? -4.048 20.408 14.673 1.00 67.94 186 LYS A C 1
ATOM 1516 O O . LYS A 1 186 ? -4.754 21.165 15.340 1.00 67.94 186 LYS A O 1
ATOM 1521 N N . ASP A 1 187 ? -3.046 20.826 13.905 1.00 74.69 187 ASP A N 1
ATOM 1522 C CA . ASP A 1 187 ? -2.674 22.234 13.760 1.00 74.69 187 ASP A CA 1
ATOM 1523 C C . ASP A 1 187 ? -3.855 23.025 13.178 1.00 74.69 187 ASP A C 1
ATOM 1525 O O . ASP A 1 187 ? -4.286 24.012 13.773 1.00 74.69 187 ASP A O 1
ATOM 1529 N N . ARG A 1 188 ? -4.500 22.499 12.127 1.00 75.38 188 ARG A N 1
ATOM 1530 C CA . ARG A 1 188 ? -5.713 23.080 11.530 1.00 75.38 188 ARG A CA 1
ATOM 1531 C C . ARG A 1 188 ? -6.850 23.251 12.544 1.00 75.38 188 ARG A C 1
ATOM 1533 O O . ARG A 1 188 ? -7.459 24.315 12.606 1.00 75.38 188 ARG A O 1
ATOM 1540 N N . TYR A 1 189 ? -7.157 22.231 13.351 1.00 67.94 189 TYR A N 1
ATOM 1541 C CA . TYR A 1 189 ? -8.194 22.332 14.391 1.00 67.94 189 TYR A CA 1
ATOM 1542 C C . TYR A 1 189 ? -7.827 23.336 15.490 1.00 67.94 189 TYR A C 1
ATOM 1544 O O . TYR A 1 189 ? -8.694 24.069 15.968 1.00 67.94 189 TYR A O 1
ATOM 1552 N N . SER A 1 190 ? -6.553 23.389 15.884 1.00 70.12 190 SER A N 1
ATOM 1553 C CA . SER A 1 190 ? -6.059 24.355 16.867 1.00 70.12 190 SER A CA 1
ATOM 1554 C C . SER A 1 190 ? -6.173 25.795 16.356 1.00 70.12 190 SER A C 1
ATOM 1556 O O . SER A 1 190 ? -6.534 26.688 17.121 1.00 70.12 190 SER A O 1
ATOM 1558 N N . GLU A 1 191 ? -5.904 26.020 15.069 1.00 78.62 191 GLU A N 1
ATOM 1559 C CA . GLU A 1 191 ? -6.059 27.319 14.402 1.00 78.62 191 GLU A CA 1
ATOM 1560 C C . GLU A 1 191 ? -7.529 27.742 14.268 1.00 78.62 191 GLU A C 1
ATOM 1562 O O . GLU A 1 191 ? -7.841 28.925 14.392 1.00 78.62 191 GLU A O 1
ATOM 1567 N N . MET A 1 192 ? -8.453 26.792 14.079 1.00 77.62 192 MET A N 1
ATOM 1568 C CA . MET A 1 192 ? -9.895 27.079 14.038 1.00 77.62 192 MET A CA 1
ATOM 1569 C C . MET A 1 192 ? -10.448 27.595 15.380 1.00 77.62 192 MET A C 1
ATOM 1571 O O . MET A 1 192 ? -11.479 28.273 15.408 1.00 77.62 192 MET A O 1
ATOM 1575 N N . LEU A 1 193 ? -9.791 27.288 16.502 1.00 76.81 193 LEU A N 1
ATOM 1576 C CA . LEU A 1 193 ? -10.172 27.781 17.825 1.00 76.81 193 LEU A CA 1
ATOM 1577 C C . LEU A 1 193 ? -9.574 29.173 18.073 1.00 76.81 193 LEU A C 1
ATOM 1579 O O . LEU A 1 193 ? -8.496 29.320 18.654 1.00 76.81 193 LEU A O 1
ATOM 1583 N N . GLY A 1 194 ? -10.313 30.205 17.663 1.00 82.38 194 GLY A N 1
ATOM 1584 C CA . GLY A 1 194 ? -10.005 31.596 18.002 1.00 82.38 194 GLY A CA 1
ATOM 1585 C C . GLY A 1 194 ? -10.016 31.868 19.514 1.00 82.38 194 GLY A C 1
ATOM 1586 O O . GLY A 1 194 ? -10.544 31.081 20.303 1.00 82.38 194 GLY A O 1
ATOM 1587 N N . THR A 1 195 ? -9.449 33.005 19.922 1.00 87.31 195 THR A N 1
ATOM 1588 C CA . THR A 1 195 ? -9.302 33.406 21.335 1.00 87.31 195 THR A CA 1
ATOM 1589 C C . THR A 1 195 ? -10.630 33.388 22.094 1.00 87.31 195 THR A C 1
ATOM 1591 O O . THR A 1 195 ? -10.714 32.790 23.160 1.00 87.31 195 THR A O 1
ATOM 1594 N N . GLU A 1 196 ? -11.694 33.918 21.490 1.00 86.56 196 GLU A N 1
ATOM 1595 C CA . GLU A 1 196 ? -13.036 33.949 22.087 1.00 86.56 196 GLU A CA 1
ATOM 1596 C C . GLU A 1 196 ? -13.592 32.536 22.357 1.00 86.56 196 GLU A C 1
ATOM 1598 O O . GLU A 1 196 ? -14.223 32.283 23.380 1.00 86.56 196 GLU A O 1
ATOM 1603 N N . ASN A 1 197 ? -13.324 31.570 21.470 1.00 84.62 197 ASN A N 1
ATOM 1604 C CA . ASN A 1 197 ? -13.746 30.182 21.679 1.00 84.62 197 ASN A CA 1
ATOM 1605 C C . ASN A 1 197 ? -12.956 29.517 22.809 1.00 84.62 197 ASN A C 1
ATOM 1607 O O . ASN A 1 197 ? -13.522 28.727 23.559 1.00 84.62 197 ASN A O 1
ATOM 1611 N N . LYS A 1 198 ? -11.670 29.850 22.962 1.00 83.19 198 LYS A N 1
ATOM 1612 C CA . LYS A 1 198 ? -10.853 29.365 24.083 1.00 83.19 198 LYS A CA 1
ATOM 1613 C C . LYS A 1 198 ? -11.353 29.920 25.416 1.00 83.19 198 LYS A C 1
ATOM 1615 O O . LYS A 1 198 ? -11.453 29.165 26.375 1.00 83.19 198 LYS A O 1
ATOM 1620 N N . GLU A 1 199 ? -11.730 31.195 25.458 1.00 88.06 199 GLU A N 1
ATOM 1621 C CA . GLU A 1 199 ? -12.341 31.818 26.639 1.00 88.06 199 GLU A CA 1
ATOM 1622 C C . GLU A 1 199 ? -13.692 31.177 26.984 1.00 88.06 199 GLU A C 1
ATOM 1624 O O . GLU A 1 199 ? -13.939 30.844 28.141 1.00 88.06 199 GLU A O 1
ATOM 1629 N N . ARG A 1 200 ? -14.545 30.913 25.982 1.00 87.62 200 ARG A N 1
ATOM 1630 C CA . ARG A 1 200 ? -15.814 30.188 26.177 1.00 87.62 200 ARG A CA 1
ATOM 1631 C C . ARG A 1 200 ? -15.608 28.782 26.733 1.00 87.62 200 ARG A C 1
ATOM 1633 O O . ARG A 1 200 ? -16.334 28.387 27.639 1.00 87.62 200 ARG A O 1
ATOM 1640 N N . LEU A 1 201 ? -14.643 28.032 26.202 1.00 85.12 201 LEU A N 1
ATOM 1641 C CA . LEU A 1 201 ? -14.325 26.691 26.699 1.00 85.12 201 LEU A CA 1
ATOM 1642 C C . LEU A 1 201 ? -13.826 26.744 28.147 1.00 85.12 201 LEU A C 1
ATOM 1644 O O . LEU A 1 201 ? -14.325 25.991 28.974 1.00 85.12 201 LEU A O 1
ATOM 1648 N N . ALA A 1 202 ? -12.949 27.696 28.479 1.00 88.06 202 ALA A N 1
ATOM 1649 C CA . ALA A 1 202 ? -12.486 27.887 29.851 1.00 88.06 202 ALA A CA 1
ATOM 1650 C C . ALA A 1 202 ? -13.637 28.219 30.818 1.00 88.06 202 ALA A C 1
ATOM 1652 O O . ALA A 1 202 ? -13.641 27.743 31.947 1.00 88.06 202 ALA A O 1
ATOM 1653 N N . LEU A 1 203 ? -14.640 28.993 30.383 1.00 91.06 203 LEU A N 1
ATOM 1654 C CA . LEU A 1 203 ? -15.840 29.243 31.188 1.00 91.06 203 LEU A CA 1
ATOM 1655 C C . LEU A 1 203 ? -16.651 27.963 31.411 1.00 91.06 203 LEU A C 1
ATOM 1657 O O . LEU A 1 203 ? -17.082 27.720 32.536 1.00 91.06 203 LEU A O 1
ATOM 1661 N N . ILE A 1 204 ? -16.829 27.137 30.376 1.00 86.50 204 ILE A N 1
ATOM 1662 C CA . ILE A 1 204 ? -17.513 25.841 30.495 1.00 86.50 204 ILE A CA 1
ATOM 1663 C C . ILE A 1 204 ? -16.785 24.939 31.498 1.00 86.50 204 ILE A C 1
ATOM 1665 O O . ILE A 1 204 ? -17.444 24.366 32.359 1.00 86.50 204 ILE A O 1
ATOM 1669 N N . ASP A 1 205 ? -15.451 24.884 31.452 1.00 83.50 205 ASP A N 1
ATOM 1670 C CA . ASP A 1 205 ? -14.636 24.082 32.377 1.00 83.50 205 ASP A CA 1
ATOM 1671 C C . ASP A 1 205 ? -14.777 24.529 33.849 1.00 83.50 205 ASP A C 1
ATOM 1673 O O . ASP A 1 205 ? -14.508 23.751 34.763 1.00 83.50 205 ASP A O 1
ATOM 1677 N N . THR A 1 206 ? -15.203 25.775 34.098 1.00 88.19 206 THR A N 1
ATOM 1678 C CA . THR A 1 206 ? -15.471 26.291 35.456 1.00 88.19 206 THR A CA 1
ATOM 1679 C C . THR A 1 206 ? -16.901 26.067 35.941 1.00 88.19 206 THR A C 1
ATOM 1681 O O . THR A 1 206 ? -17.188 26.320 37.115 1.00 88.19 206 THR A O 1
ATOM 1684 N N . LEU A 1 207 ? -17.815 25.626 35.070 1.00 87.00 207 LEU A N 1
ATOM 1685 C CA . LEU A 1 207 ? -19.194 25.378 35.475 1.00 87.00 207 LEU A CA 1
ATOM 1686 C C . LEU A 1 207 ? -19.253 24.158 36.406 1.00 87.00 207 LEU A C 1
ATOM 1688 O O . LEU A 1 207 ? -18.624 23.140 36.128 1.00 87.00 207 LEU A O 1
ATOM 1692 N N . PRO A 1 208 ? -20.015 24.226 37.511 1.00 83.75 208 PRO A N 1
ATOM 1693 C CA . PRO A 1 208 ? -20.163 23.088 38.402 1.00 83.75 208 PRO A CA 1
ATOM 1694 C C . PRO A 1 208 ? -20.975 21.976 37.730 1.00 83.75 208 PRO A C 1
ATOM 1696 O O . PRO A 1 208 ? -22.025 22.232 37.134 1.00 83.75 208 PR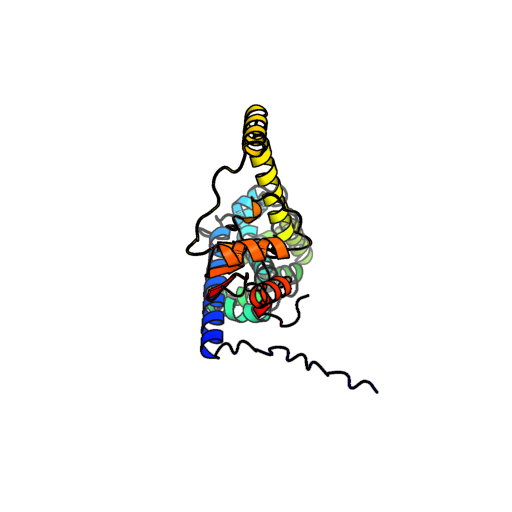O A O 1
ATOM 1699 N N . ASP A 1 209 ? -20.549 20.730 37.918 1.00 78.81 209 ASP A N 1
ATOM 1700 C CA . ASP A 1 209 ? -21.354 19.562 37.571 1.00 78.81 209 ASP A CA 1
ATOM 1701 C C . ASP A 1 209 ? -22.555 19.472 38.523 1.00 78.81 209 ASP A C 1
ATOM 1703 O O . ASP A 1 209 ? -22.449 19.064 39.679 1.00 78.81 209 ASP A O 1
ATOM 1707 N N . THR A 1 210 ? -23.724 19.901 38.053 1.00 78.12 210 THR A N 1
ATOM 1708 C CA . THR A 1 210 ? -24.925 20.032 38.898 1.00 78.12 210 THR A CA 1
ATOM 1709 C C . THR A 1 210 ? -25.747 18.751 39.013 1.00 78.12 210 THR A C 1
ATOM 1711 O O . THR A 1 210 ? -26.602 18.649 39.891 1.00 78.12 210 THR A O 1
ATOM 1714 N N . THR A 1 211 ? -25.512 17.763 38.146 1.00 78.50 211 THR A N 1
ATOM 1715 C CA . THR A 1 211 ? -26.340 16.555 38.057 1.00 78.50 211 THR A CA 1
ATOM 1716 C C . THR A 1 211 ? -25.470 15.310 38.104 1.00 78.50 211 THR A C 1
ATOM 1718 O O . THR A 1 211 ? -24.576 15.141 37.278 1.00 78.50 211 THR A O 1
ATOM 1721 N N . LYS A 1 212 ? -25.753 14.404 39.049 1.00 77.94 212 LYS A N 1
ATOM 1722 C CA . LYS A 1 212 ? -25.109 13.088 39.051 1.00 77.94 212 LYS A CA 1
ATOM 1723 C C . LYS A 1 212 ? -25.611 12.266 37.859 1.00 77.94 212 LYS A C 1
ATOM 1725 O O . LYS A 1 212 ? -26.825 12.225 37.640 1.00 77.94 212 LYS A O 1
ATOM 1730 N N . PRO A 1 213 ? -24.722 11.589 37.115 1.00 81.00 213 PRO A N 1
ATOM 1731 C CA . PRO A 1 213 ? -25.140 10.718 36.029 1.00 81.00 213 PRO A CA 1
ATOM 1732 C C . PRO A 1 213 ? -26.052 9.606 36.550 1.00 81.00 213 PRO A C 1
ATOM 1734 O O . PRO A 1 213 ? -25.811 9.028 37.610 1.00 81.00 213 PRO A O 1
ATOM 1737 N N . THR A 1 214 ? -27.101 9.290 35.797 1.00 87.62 214 THR A N 1
ATOM 1738 C CA . THR A 1 214 ? -27.891 8.076 36.016 1.00 87.62 214 THR A CA 1
ATOM 1739 C C . THR A 1 214 ? -27.210 6.874 35.366 1.00 87.62 214 THR A C 1
ATOM 1741 O O . THR A 1 214 ? -26.250 7.017 34.610 1.00 87.62 214 THR A O 1
ATOM 1744 N N . ARG A 1 215 ? -27.744 5.673 35.605 1.00 93.31 215 ARG A N 1
ATOM 1745 C CA . ARG A 1 215 ? -27.250 4.447 34.973 1.00 93.31 215 ARG A CA 1
ATOM 1746 C C . ARG A 1 215 ? -27.320 4.534 33.440 1.00 93.31 215 ARG A C 1
ATOM 1748 O O . ARG A 1 215 ? -28.342 4.935 32.885 1.00 93.31 215 ARG A O 1
ATOM 1755 N N . PHE A 1 216 ? -26.259 4.110 32.767 1.00 95.12 216 PHE A N 1
ATOM 1756 C CA . PHE A 1 216 ? -26.159 3.995 31.316 1.00 95.12 216 PHE A CA 1
ATOM 1757 C C . PHE A 1 216 ? -26.391 2.552 30.865 1.00 95.12 216 PHE A C 1
ATOM 1759 O O . PHE A 1 216 ? -26.105 1.598 31.585 1.00 95.12 216 PHE A O 1
ATOM 1766 N N . ALA A 1 217 ? -26.862 2.386 29.627 1.00 95.75 217 ALA A N 1
ATOM 1767 C CA . ALA A 1 217 ? -26.977 1.065 29.010 1.00 95.75 217 ALA A CA 1
ATOM 1768 C C . ALA A 1 217 ? -25.604 0.453 28.677 1.00 95.75 217 ALA A C 1
ATOM 1770 O O . ALA A 1 217 ? -25.452 -0.766 28.684 1.00 95.75 217 ALA A O 1
ATOM 1771 N N . LYS A 1 218 ? -24.618 1.298 28.345 1.00 94.69 218 LYS A N 1
ATOM 1772 C CA . LYS A 1 218 ? -23.254 0.904 27.980 1.00 94.69 218 LYS A CA 1
ATOM 1773 C C . LYS A 1 218 ? -22.297 2.082 28.139 1.00 94.69 218 LYS A C 1
ATOM 1775 O O . LYS A 1 218 ? -22.645 3.193 27.749 1.00 94.69 218 LYS A O 1
ATOM 1780 N N . LEU A 1 219 ? -21.087 1.825 28.636 1.00 94.06 219 LEU A N 1
ATOM 1781 C CA . LEU A 1 219 ? -20.006 2.814 28.708 1.00 94.06 219 LEU A CA 1
ATOM 1782 C C . LEU A 1 219 ? -18.764 2.348 27.947 1.00 94.06 219 LEU A C 1
ATOM 1784 O O . LEU A 1 219 ? -18.494 1.153 27.836 1.00 94.06 219 LEU A O 1
ATOM 1788 N N . GLY A 1 220 ? -18.026 3.308 27.391 1.00 91.00 220 GLY A N 1
ATOM 1789 C CA . GLY A 1 220 ? -16.747 3.077 26.727 1.00 91.00 220 GLY A CA 1
ATOM 1790 C C . GLY A 1 220 ? -15.587 3.546 27.600 1.00 91.00 220 GLY A C 1
ATOM 1791 O O . GLY A 1 220 ? -15.622 4.674 28.084 1.00 91.00 220 GLY A O 1
ATOM 1792 N N . ILE A 1 221 ? -14.561 2.713 27.766 1.00 89.12 221 ILE A N 1
ATOM 1793 C CA . ILE A 1 221 ? -13.311 3.059 28.452 1.00 89.12 221 ILE A CA 1
ATOM 1794 C C . ILE A 1 221 ? -12.187 3.129 27.419 1.00 89.12 221 ILE A C 1
ATOM 1796 O O . ILE A 1 221 ? -12.045 2.238 26.578 1.00 89.12 221 ILE A O 1
ATOM 1800 N N . ILE A 1 222 ? -11.386 4.192 27.509 1.00 85.12 222 ILE A N 1
ATOM 1801 C CA . ILE A 1 222 ? -10.178 4.398 26.709 1.00 85.12 222 ILE A CA 1
ATOM 1802 C C . ILE A 1 222 ? -8.975 4.399 27.661 1.00 85.12 222 ILE A C 1
ATOM 1804 O O . ILE A 1 222 ? -8.656 5.450 28.214 1.00 85.12 222 ILE A O 1
ATOM 1808 N N . PRO A 1 223 ? -8.344 3.237 27.921 1.00 77.50 223 PRO A N 1
ATOM 1809 C CA . PRO A 1 223 ? -7.244 3.149 28.885 1.00 77.50 223 PRO A CA 1
ATOM 1810 C C . PRO A 1 223 ? -5.937 3.730 28.330 1.00 77.50 223 PRO A C 1
ATOM 1812 O O . PRO A 1 223 ? -5.122 4.255 29.080 1.00 77.50 223 PRO A O 1
ATOM 1815 N N . ALA A 1 224 ? -5.759 3.662 27.013 1.00 76.75 224 ALA A N 1
ATOM 1816 C CA . ALA A 1 224 ? -4.626 4.219 26.299 1.00 76.75 224 ALA A CA 1
ATOM 1817 C C . ALA A 1 224 ? -5.094 4.737 24.937 1.00 76.75 224 ALA A C 1
ATOM 1819 O O . ALA A 1 224 ? -5.987 4.154 24.315 1.00 76.75 224 ALA A O 1
ATOM 1820 N N . MET A 1 225 ? -4.485 5.832 24.477 1.00 73.94 225 MET A N 1
ATOM 1821 C CA . MET A 1 225 ? -4.656 6.325 23.112 1.00 73.94 225 MET A CA 1
ATOM 1822 C C . MET A 1 225 ? -3.368 6.121 22.331 1.00 73.94 225 MET A C 1
ATOM 1824 O O . MET A 1 225 ? -2.372 6.805 22.551 1.00 73.94 225 MET A O 1
ATOM 1828 N N . GLY A 1 226 ? -3.401 5.168 21.408 1.00 69.94 226 GLY A N 1
ATOM 1829 C CA . GLY A 1 226 ? -2.250 4.798 20.600 1.00 69.94 226 GLY A CA 1
ATOM 1830 C C . GLY A 1 226 ? -2.592 3.620 19.705 1.00 69.94 226 GLY A C 1
ATOM 1831 O O . GLY A 1 226 ? -3.299 2.703 20.107 1.00 69.94 226 GLY A O 1
ATOM 1832 N N . CYS A 1 227 ? -2.141 3.666 18.459 1.00 70.75 227 CYS A N 1
ATOM 1833 C CA . CYS A 1 227 ? -2.273 2.553 17.533 1.00 70.75 227 CYS A CA 1
ATOM 1834 C C . CYS A 1 227 ? -1.036 2.554 16.629 1.00 70.75 227 CYS A C 1
ATOM 1836 O O . CYS A 1 227 ? -0.737 3.606 16.053 1.00 70.75 227 CYS A O 1
ATOM 1838 N N . PRO A 1 228 ? -0.317 1.425 16.484 1.00 64.62 228 PRO A N 1
ATOM 1839 C CA . PRO A 1 228 ? 0.768 1.328 15.512 1.00 64.62 228 PRO A CA 1
ATOM 1840 C C . PRO A 1 228 ? 0.226 1.435 14.080 1.00 64.62 228 PRO A C 1
ATOM 1842 O O . PRO A 1 228 ? 0.932 1.878 13.172 1.00 64.62 228 PRO A O 1
ATOM 1845 N N . GLN A 1 229 ? -1.053 1.092 13.890 1.00 64.81 229 GLN A N 1
ATOM 1846 C CA . GLN A 1 229 ? -1.743 1.192 12.615 1.00 64.81 229 GLN A CA 1
ATOM 1847 C C . GLN A 1 229 ? -2.295 2.591 12.372 1.00 64.81 229 GLN A C 1
ATOM 1849 O O . GLN A 1 229 ? -2.966 3.211 13.200 1.00 64.81 229 GLN A O 1
ATOM 1854 N N . THR A 1 230 ? -2.073 3.057 11.154 1.00 60.69 230 THR A N 1
ATOM 1855 C CA . THR A 1 230 ? -2.422 4.391 10.688 1.00 60.69 230 THR A CA 1
ATOM 1856 C C . THR A 1 230 ? -3.613 4.338 9.732 1.00 60.69 230 THR A C 1
ATOM 1858 O O . THR A 1 230 ? -3.541 4.673 8.548 1.00 60.69 230 THR A O 1
ATOM 1861 N N . CYS A 1 231 ? -4.753 3.861 10.237 1.00 65.50 231 CYS A N 1
ATOM 1862 C CA . CYS A 1 231 ? -5.950 3.660 9.421 1.00 65.50 231 CYS A CA 1
ATOM 1863 C C . CYS A 1 231 ? -6.489 4.995 8.878 1.00 65.50 231 CYS A C 1
ATOM 1865 O O . CYS A 1 231 ? -6.866 5.874 9.646 1.00 65.50 231 CYS A O 1
ATOM 1867 N N . ARG A 1 232 ? -6.627 5.144 7.554 1.00 59.19 232 ARG A N 1
ATOM 1868 C CA . ARG A 1 232 ? -7.070 6.397 6.895 1.00 59.19 232 ARG A CA 1
ATOM 1869 C C . ARG A 1 232 ? -8.367 7.009 7.450 1.00 59.19 232 ARG A C 1
ATOM 1871 O O . ARG A 1 232 ? -8.543 8.217 7.373 1.00 59.19 232 ARG A O 1
ATOM 1878 N N . HIS A 1 233 ? -9.257 6.185 7.998 1.00 71.56 233 HIS A N 1
ATOM 1879 C CA . HIS A 1 233 ? -10.556 6.602 8.539 1.00 71.56 233 HIS A CA 1
ATOM 1880 C C . HIS A 1 233 ? -10.595 6.634 10.077 1.00 71.56 233 HIS A C 1
ATOM 1882 O O . HIS A 1 233 ? -11.669 6.763 10.660 1.00 71.56 233 HIS A O 1
ATOM 1888 N N . CYS A 1 234 ? -9.455 6.464 10.754 1.00 73.31 234 CYS A N 1
ATOM 1889 C CA . CYS A 1 234 ? -9.417 6.464 12.211 1.00 73.31 234 CYS A CA 1
ATOM 1890 C C . CYS A 1 234 ? -9.694 7.869 12.741 1.00 73.31 234 CYS A C 1
ATOM 1892 O O . CYS A 1 234 ? -8.898 8.776 12.530 1.00 73.31 234 CYS A O 1
ATOM 1894 N N . MET A 1 235 ? -10.791 8.046 13.477 1.00 74.25 235 MET A N 1
ATOM 1895 C CA . MET A 1 235 ? -11.100 9.340 14.091 1.00 74.25 235 MET A CA 1
ATOM 1896 C C . MET A 1 235 ? -10.202 9.672 15.291 1.00 74.25 235 MET A C 1
ATOM 1898 O O . MET A 1 235 ? -10.123 10.832 15.689 1.00 74.25 235 MET A O 1
ATOM 1902 N N . PHE A 1 236 ? -9.508 8.685 15.870 1.00 71.38 236 PHE A N 1
ATOM 1903 C CA . PHE A 1 236 ? -8.633 8.917 17.024 1.00 71.38 236 PHE A CA 1
ATOM 1904 C C . PHE A 1 236 ? -7.410 9.779 16.693 1.00 71.38 236 PHE A C 1
ATOM 1906 O O . PHE A 1 236 ? -6.848 10.375 17.603 1.00 71.38 236 PHE A O 1
ATOM 1913 N N . ILE A 1 237 ? -7.048 9.943 15.415 1.00 63.97 237 ILE A N 1
ATOM 1914 C CA . ILE A 1 237 ? -5.967 10.862 15.014 1.00 63.97 237 ILE A CA 1
ATOM 1915 C C . ILE A 1 237 ? -6.284 12.328 15.258 1.00 63.97 237 ILE A C 1
ATOM 1917 O O . ILE A 1 237 ? -5.374 13.139 15.386 1.00 63.97 237 ILE A O 1
ATOM 1921 N N . PHE A 1 238 ? -7.572 12.665 15.297 1.00 66.00 238 PHE A N 1
ATOM 1922 C CA . PHE A 1 238 ? -8.029 14.029 15.523 1.00 66.00 238 PHE A CA 1
ATOM 1923 C C . PHE A 1 238 ? -8.171 14.338 17.014 1.00 66.00 238 PHE A C 1
ATOM 1925 O O . PHE A 1 238 ? -8.433 15.482 17.379 1.00 66.00 238 PHE A O 1
ATOM 1932 N N . ARG A 1 239 ? -8.032 13.333 17.891 1.00 65.44 239 ARG A N 1
ATOM 1933 C CA . ARG A 1 239 ? -8.123 13.551 19.333 1.00 65.44 239 ARG A CA 1
ATOM 1934 C C . ARG A 1 239 ? -6.781 14.045 19.884 1.00 65.44 239 ARG A C 1
ATOM 1936 O O . ARG A 1 239 ? -5.736 13.513 19.509 1.00 65.44 239 ARG A O 1
ATOM 1943 N N . PRO A 1 240 ? -6.783 15.032 20.797 1.00 60.91 240 PRO A N 1
ATOM 1944 C CA . PRO A 1 240 ? -5.582 15.409 21.533 1.00 60.91 240 PRO A CA 1
ATOM 1945 C C . PRO A 1 240 ? -5.007 14.198 22.270 1.00 60.91 240 PRO A C 1
ATOM 1947 O O . PRO A 1 240 ? -5.765 13.441 22.873 1.00 60.91 240 PRO A O 1
ATOM 1950 N N . LEU A 1 241 ? -3.682 14.027 22.249 1.00 58.69 241 LEU A N 1
ATOM 1951 C CA . LEU A 1 241 ? -3.019 13.011 23.066 1.00 58.69 241 LEU A CA 1
ATOM 1952 C C . LEU A 1 241 ? -3.329 13.297 24.536 1.00 58.69 241 LEU A C 1
ATOM 1954 O O . LEU A 1 241 ? -2.916 14.323 25.074 1.00 58.69 241 LEU A O 1
ATOM 1958 N N . MET A 1 242 ? -4.090 12.401 25.153 1.00 61.25 242 MET A N 1
ATOM 1959 C CA . MET A 1 242 ? -4.348 12.438 26.584 1.00 61.25 242 MET A CA 1
ATOM 1960 C C . MET A 1 242 ? -3.180 11.762 27.293 1.00 61.25 242 MET A C 1
ATOM 1962 O O . MET A 1 242 ? -2.641 10.769 26.805 1.00 61.25 242 MET A O 1
ATOM 1966 N N . HIS A 1 243 ? -2.769 12.308 28.434 1.00 59.53 243 HIS A N 1
ATOM 1967 C CA . HIS A 1 243 ? -1.811 11.619 29.287 1.00 59.53 243 HIS A CA 1
ATOM 1968 C C . HIS A 1 243 ? -2.448 10.342 29.836 1.00 59.53 243 HIS A C 1
ATOM 1970 O O . HIS A 1 243 ? -3.620 10.350 30.210 1.00 59.53 243 HIS A O 1
ATOM 1976 N N . ASN A 1 244 ? -1.672 9.260 29.905 1.00 62.25 244 ASN A N 1
ATOM 1977 C CA . ASN A 1 244 ? -2.135 8.029 30.534 1.00 62.25 244 ASN A CA 1
ATOM 1978 C C . ASN A 1 244 ? -2.472 8.305 32.006 1.00 62.25 244 ASN A C 1
ATOM 1980 O O . ASN A 1 244 ? -1.646 8.843 32.753 1.00 62.25 244 ASN A O 1
ATOM 1984 N N . THR A 1 245 ? -3.673 7.915 32.427 1.00 64.31 245 THR A N 1
ATOM 1985 C CA . THR A 1 245 ? -4.070 7.952 33.835 1.00 64.31 245 THR A CA 1
ATOM 1986 C C . THR A 1 245 ? -3.288 6.875 34.582 1.00 64.31 245 THR A C 1
ATOM 1988 O O . THR A 1 245 ? -3.426 5.691 34.288 1.00 64.31 245 THR A O 1
ATOM 1991 N N . LYS A 1 246 ? -2.436 7.284 35.531 1.00 64.19 246 LYS A N 1
ATOM 1992 C CA . LYS A 1 246 ? -1.532 6.366 36.250 1.00 64.19 246 LYS A CA 1
ATOM 1993 C C . LYS A 1 246 ? -2.263 5.350 37.134 1.00 64.19 246 LYS A C 1
ATOM 1995 O O . LYS A 1 246 ? -1.731 4.267 37.341 1.00 64.19 246 LYS A O 1
ATOM 2000 N N . ASP A 1 247 ? -3.447 5.695 37.634 1.00 77.75 247 ASP A N 1
ATOM 2001 C CA . ASP A 1 247 ? -4.291 4.804 38.429 1.00 77.75 247 ASP A CA 1
ATOM 2002 C C . ASP A 1 247 ? -5.757 4.901 37.964 1.00 77.75 247 ASP A C 1
ATOM 2004 O O . ASP A 1 247 ? -6.389 5.945 38.148 1.00 77.75 247 ASP A O 1
ATOM 2008 N N . PRO A 1 248 ? -6.305 3.854 37.322 1.00 82.19 248 PRO A N 1
ATOM 2009 C CA . PRO A 1 248 ? -7.679 3.850 36.843 1.00 82.19 248 PRO A CA 1
ATOM 2010 C C . PRO A 1 248 ? -8.708 3.426 37.907 1.00 82.19 248 PRO A C 1
ATOM 2012 O O . PRO A 1 248 ? -9.889 3.356 37.571 1.00 82.19 248 PRO A O 1
ATOM 2015 N N . ALA A 1 249 ? -8.315 3.143 39.157 1.00 85.44 249 ALA A N 1
ATOM 2016 C CA . ALA A 1 249 ? -9.216 2.584 40.172 1.00 85.44 249 ALA A CA 1
ATOM 2017 C C . ALA A 1 249 ? -10.491 3.419 40.375 1.00 85.44 249 ALA A C 1
ATOM 2019 O O . ALA A 1 249 ? -11.598 2.891 40.283 1.00 85.44 249 ALA A O 1
ATOM 2020 N N . GLN A 1 250 ? -10.348 4.737 40.537 1.00 84.81 250 GLN A N 1
ATOM 2021 C CA . GLN A 1 250 ? -11.490 5.641 40.707 1.00 84.81 250 GLN A CA 1
ATOM 2022 C C . GLN A 1 250 ? -12.428 5.636 39.488 1.00 84.81 250 GLN A C 1
ATOM 2024 O O . GLN A 1 250 ? -13.646 5.720 39.627 1.00 84.81 250 GLN A O 1
ATOM 2029 N N . LEU A 1 251 ? -11.875 5.517 38.276 1.00 87.38 251 LEU A N 1
ATOM 2030 C CA . LEU A 1 251 ? -12.678 5.419 37.057 1.00 87.38 251 LEU A CA 1
ATOM 2031 C C . LEU A 1 251 ? -13.477 4.112 37.032 1.00 87.38 251 LEU A C 1
ATOM 2033 O O . LEU A 1 251 ? -14.635 4.116 36.624 1.00 87.38 251 LEU A O 1
ATOM 2037 N N . TYR A 1 252 ? -12.871 3.004 37.456 1.00 91.31 252 TYR A N 1
ATOM 2038 C CA . TYR A 1 252 ? -13.546 1.710 37.515 1.00 91.31 252 TYR A CA 1
ATOM 2039 C C . TYR A 1 252 ? -14.694 1.712 38.519 1.00 91.31 252 TYR A C 1
ATOM 2041 O O . TYR A 1 252 ? -15.766 1.228 38.174 1.00 91.31 252 TYR A O 1
ATOM 2049 N N . GLU A 1 253 ? -14.523 2.322 39.694 1.00 90.25 253 GLU A N 1
ATOM 2050 C CA . GLU A 1 253 ? -15.612 2.494 40.666 1.00 90.25 253 GLU A CA 1
ATOM 2051 C C . GLU A 1 253 ? -16.796 3.255 40.052 1.00 90.25 253 GLU A C 1
ATOM 2053 O O . GLU A 1 253 ? -17.929 2.776 40.082 1.00 90.25 253 GLU A O 1
ATOM 2058 N N . ILE A 1 254 ? -16.526 4.388 39.393 1.00 89.62 254 ILE A N 1
ATOM 2059 C CA . ILE A 1 254 ? -17.560 5.189 38.721 1.00 89.62 254 ILE A CA 1
ATOM 2060 C C . ILE A 1 254 ? -18.276 4.371 37.639 1.00 89.62 254 ILE A C 1
ATOM 2062 O O . ILE A 1 254 ? -19.500 4.409 37.527 1.00 89.62 254 ILE A O 1
ATOM 2066 N N . VAL A 1 255 ? -17.536 3.625 36.817 1.00 92.50 255 VAL A N 1
ATOM 2067 C CA . VAL A 1 255 ? -18.137 2.812 35.752 1.00 92.50 255 VAL A CA 1
ATOM 2068 C C . VAL A 1 255 ? -18.970 1.665 36.334 1.00 92.50 255 VAL A C 1
ATOM 2070 O O . VAL A 1 255 ? -20.067 1.413 35.834 1.00 92.50 255 VAL A O 1
ATOM 2073 N N . ASP A 1 256 ? -18.495 1.009 37.393 1.00 94.00 256 ASP A N 1
ATOM 2074 C CA . ASP A 1 256 ? -19.180 -0.113 38.047 1.00 94.00 256 ASP A CA 1
ATOM 2075 C C . ASP A 1 256 ? -20.502 0.303 38.711 1.00 94.00 256 ASP A C 1
ATOM 2077 O O . ASP A 1 256 ? -21.452 -0.481 38.759 1.00 94.00 256 ASP A O 1
ATOM 2081 N N . GLU A 1 257 ? -20.598 1.550 39.181 1.00 93.75 257 GLU A N 1
ATOM 2082 C CA . GLU A 1 257 ? -21.850 2.135 39.677 1.00 93.75 257 GLU A CA 1
ATOM 2083 C C . GLU A 1 257 ? -22.831 2.470 38.540 1.00 93.75 257 GLU A C 1
ATOM 2085 O O . GLU A 1 257 ? -24.054 2.396 38.705 1.00 93.75 257 GLU A O 1
ATOM 2090 N N . LEU A 1 258 ? -22.311 2.837 37.366 1.00 95.12 258 LEU A N 1
ATOM 2091 C CA . LEU A 1 258 ? -23.091 3.462 36.301 1.00 95.12 258 LEU A CA 1
ATOM 2092 C C . LEU A 1 258 ? -23.533 2.516 35.182 1.00 95.12 258 LEU A C 1
ATOM 2094 O O . LEU A 1 258 ? -24.404 2.894 34.403 1.00 95.12 258 LEU A O 1
ATOM 2098 N N . THR A 1 259 ? -22.994 1.305 35.052 1.00 95.88 259 THR A N 1
ATOM 2099 C CA . THR A 1 259 ? -23.391 0.377 33.978 1.00 95.88 259 THR A CA 1
ATOM 2100 C C . THR A 1 259 ? -23.200 -1.085 34.378 1.00 95.88 259 THR A C 1
ATOM 2102 O O . THR A 1 259 ? -22.589 -1.399 35.388 1.00 95.88 259 THR A O 1
ATOM 2105 N N . THR A 1 260 ? -23.735 -2.004 33.576 1.00 96.19 260 THR A N 1
ATOM 2106 C CA . THR A 1 260 ? -23.359 -3.433 33.593 1.00 96.19 260 THR A CA 1
ATOM 2107 C C . THR A 1 260 ? -22.670 -3.866 32.298 1.00 96.19 260 THR A C 1
ATOM 2109 O O . THR A 1 260 ? -22.326 -5.039 32.143 1.00 96.19 260 THR A O 1
ATOM 2112 N N . SER A 1 261 ? -22.508 -2.938 31.345 1.00 96.31 261 SER A N 1
ATOM 2113 C CA . SER A 1 261 ? -21.953 -3.179 30.014 1.00 96.31 261 SER A CA 1
ATOM 2114 C C . SER A 1 261 ? -20.826 -2.203 29.686 1.00 96.31 261 SER A C 1
ATOM 2116 O O . SER A 1 261 ? -21.038 -0.984 29.694 1.00 96.31 261 SER A O 1
ATOM 2118 N N . VAL A 1 262 ? -19.645 -2.737 29.357 1.00 95.00 262 VAL A N 1
ATOM 2119 C CA . VAL A 1 262 ? -18.434 -1.949 29.076 1.00 95.00 262 VAL A CA 1
ATOM 2120 C C . VAL A 1 262 ? -17.809 -2.309 27.725 1.00 95.00 262 VAL A C 1
ATOM 2122 O O . VAL A 1 262 ? -17.792 -3.464 27.304 1.00 95.00 262 VAL A O 1
ATOM 2125 N N . LEU A 1 263 ? -17.277 -1.302 27.033 1.00 93.94 263 LEU A N 1
ATOM 2126 C CA . LEU A 1 263 ? -16.472 -1.439 25.821 1.00 93.94 263 LEU A CA 1
ATOM 2127 C C . LEU A 1 263 ? -15.091 -0.815 26.015 1.00 93.94 263 LEU A C 1
ATOM 2129 O O . LEU A 1 263 ? -14.988 0.385 26.240 1.00 93.94 263 LEU A O 1
ATOM 2133 N N . PHE A 1 264 ? -14.040 -1.599 25.829 1.00 90.69 264 PHE A N 1
ATOM 2134 C CA . PHE A 1 264 ? -12.665 -1.118 25.774 1.00 90.69 264 PHE A CA 1
ATOM 2135 C C . PHE A 1 264 ? -12.306 -0.736 24.338 1.00 90.69 264 PHE A C 1
ATOM 2137 O O . PHE A 1 264 ? -12.489 -1.525 23.409 1.00 90.69 264 PHE A O 1
ATOM 2144 N N . THR A 1 265 ? -11.844 0.498 24.152 1.00 86.94 265 THR A N 1
ATOM 2145 C CA . THR A 1 265 ? -11.494 1.086 22.848 1.00 86.94 265 THR A CA 1
ATOM 2146 C C . THR A 1 265 ? -10.381 2.127 23.017 1.00 86.94 265 THR A C 1
ATOM 2148 O O . THR A 1 265 ? -9.895 2.315 24.125 1.00 86.94 265 THR A O 1
ATOM 2151 N N . GLY A 1 266 ? -9.960 2.815 21.953 1.00 77.69 266 GLY A N 1
ATOM 2152 C CA . GLY A 1 266 ? -8.926 3.863 22.040 1.00 77.69 266 GLY A CA 1
ATOM 2153 C C . GLY A 1 266 ? -7.753 3.731 21.076 1.00 77.69 266 GLY A C 1
ATOM 2154 O O . GLY A 1 266 ? -6.865 4.578 21.078 1.00 77.69 266 GLY A O 1
ATOM 2155 N N . GLY A 1 267 ? -7.747 2.696 20.239 1.00 79.50 267 GLY A N 1
ATOM 2156 C CA . GLY A 1 267 ? -6.636 2.378 19.350 1.00 79.50 267 GLY A CA 1
ATOM 2157 C C . GLY A 1 267 ? -6.354 0.883 19.378 1.00 79.50 267 GLY A C 1
ATOM 2158 O O . GLY A 1 267 ? -7.292 0.088 19.418 1.00 79.50 267 GLY A O 1
ATOM 2159 N N . ASP A 1 268 ? -5.077 0.517 19.358 1.00 80.69 268 ASP A N 1
ATOM 2160 C CA . ASP A 1 268 ? -4.644 -0.859 19.573 1.00 80.69 268 ASP A CA 1
ATOM 2161 C C . ASP A 1 268 ? -4.298 -1.068 21.046 1.00 80.69 268 ASP A C 1
ATOM 2163 O O . ASP A 1 268 ? -3.333 -0.509 21.562 1.00 80.69 268 ASP A O 1
ATOM 2167 N N . LEU A 1 269 ? -5.111 -1.872 21.729 1.00 79.69 269 LEU A N 1
ATOM 2168 C CA . LEU A 1 269 ? -4.949 -2.159 23.153 1.00 79.69 269 LEU A CA 1
ATOM 2169 C C . LEU A 1 269 ? -4.159 -3.447 23.410 1.00 79.69 269 LEU A C 1
ATOM 2171 O O . LEU A 1 269 ? -4.130 -3.919 24.544 1.00 79.69 269 LEU A O 1
ATOM 2175 N N . THR A 1 270 ? -3.518 -4.022 22.389 1.00 80.31 270 THR A N 1
ATOM 2176 C CA . THR A 1 270 ? -2.754 -5.273 22.515 1.00 80.31 270 THR A CA 1
ATOM 2177 C C . THR A 1 270 ? -1.667 -5.180 23.593 1.00 80.31 270 THR A C 1
ATOM 2179 O O . THR A 1 270 ? -1.516 -6.101 24.392 1.00 80.31 270 THR A O 1
ATOM 2182 N N . GLN A 1 271 ? -0.966 -4.044 23.684 1.00 77.31 271 GLN A N 1
ATOM 2183 C CA . GLN A 1 271 ? 0.052 -3.790 24.717 1.00 77.31 271 GLN A CA 1
ATOM 2184 C C . GLN A 1 271 ? -0.528 -3.358 26.078 1.00 77.31 271 GLN A C 1
ATOM 2186 O O . GLN A 1 271 ? 0.230 -3.064 26.994 1.00 77.31 271 GLN A O 1
ATOM 2191 N N . HIS A 1 272 ? -1.856 -3.279 26.197 1.00 78.44 272 HIS A N 1
ATOM 2192 C CA . HIS A 1 272 ? -2.573 -2.725 27.351 1.00 78.44 272 HIS A CA 1
ATOM 2193 C C . HIS A 1 272 ? -3.648 -3.682 27.884 1.00 78.44 272 HIS A C 1
ATOM 2195 O O . HIS A 1 272 ? -4.612 -3.266 28.537 1.00 78.44 272 HIS A O 1
ATOM 2201 N N . LEU A 1 273 ? -3.521 -4.979 27.586 1.00 84.00 273 LEU A N 1
ATOM 2202 C CA . LEU A 1 273 ? -4.476 -5.995 28.024 1.00 84.00 273 LEU A CA 1
ATOM 2203 C C . LEU A 1 273 ? -4.525 -6.123 29.552 1.00 84.00 273 LEU A C 1
ATOM 2205 O O . LEU A 1 273 ? -5.561 -6.510 30.091 1.00 84.00 273 LEU A O 1
ATOM 2209 N N . GLU A 1 274 ? -3.467 -5.752 30.278 1.00 82.25 274 GLU A N 1
ATOM 2210 C CA . GLU A 1 274 ? -3.485 -5.724 31.742 1.00 82.25 274 GLU A CA 1
ATOM 2211 C C . GLU A 1 274 ? -4.563 -4.787 32.296 1.00 82.25 274 GLU A C 1
ATOM 2213 O O . GLU A 1 274 ? -5.243 -5.149 33.258 1.00 82.25 274 GLU A O 1
ATOM 2218 N N . HIS A 1 275 ? -4.797 -3.638 31.655 1.00 81.94 275 HIS A N 1
ATOM 2219 C CA . HIS A 1 275 ? -5.866 -2.721 32.050 1.00 81.94 275 HIS A CA 1
ATOM 2220 C C . HIS A 1 275 ? -7.243 -3.356 31.865 1.00 81.94 275 HIS A C 1
ATOM 2222 O O . HIS A 1 275 ? -8.122 -3.185 32.706 1.00 81.94 275 HIS A O 1
ATOM 2228 N N . PHE A 1 276 ? -7.425 -4.125 30.791 1.00 86.31 276 PHE A N 1
ATOM 2229 C CA . PHE A 1 276 ? -8.662 -4.859 30.543 1.00 86.31 276 PHE A CA 1
ATOM 2230 C C . PHE A 1 276 ? -8.903 -5.941 31.606 1.00 86.31 276 PHE A C 1
ATOM 2232 O O . PHE A 1 276 ? -9.994 -6.022 32.168 1.00 86.31 276 PHE A O 1
ATOM 2239 N N . TYR A 1 277 ? -7.885 -6.735 31.945 1.00 87.06 277 TYR A N 1
ATOM 2240 C CA . TYR A 1 277 ? -8.016 -7.770 32.975 1.00 87.06 277 TYR A CA 1
ATOM 2241 C C . TYR A 1 277 ? -8.237 -7.189 34.376 1.00 87.06 277 TYR A C 1
ATOM 2243 O O . TYR A 1 277 ? -9.062 -7.707 35.129 1.00 87.06 277 TYR A O 1
ATOM 2251 N N . CYS A 1 278 ? -7.533 -6.109 34.722 1.00 85.31 278 CYS A N 1
ATOM 2252 C CA . CYS A 1 278 ? -7.694 -5.411 35.998 1.00 85.31 278 CYS A CA 1
ATOM 2253 C C . CYS A 1 278 ? -9.107 -4.829 36.145 1.00 85.31 278 CYS A C 1
ATOM 2255 O O . CYS A 1 278 ? -9.756 -4.998 37.174 1.00 85.31 278 CYS A O 1
ATOM 2257 N N . ALA A 1 279 ? -9.628 -4.216 35.085 1.00 86.56 279 ALA A N 1
ATOM 2258 C CA . ALA A 1 279 ? -10.993 -3.718 35.041 1.00 86.56 279 ALA A CA 1
ATOM 2259 C C . ALA A 1 279 ? -12.042 -4.805 35.328 1.00 86.56 279 ALA A C 1
ATOM 2261 O O . ALA A 1 279 ? -12.936 -4.602 36.146 1.00 86.56 279 ALA A O 1
ATOM 2262 N N . LEU A 1 280 ? -11.939 -5.966 34.673 1.00 85.75 280 LEU A N 1
ATOM 2263 C CA . LEU A 1 280 ? -12.918 -7.047 34.840 1.00 85.75 280 LEU A CA 1
ATOM 2264 C C . LEU A 1 280 ? -12.827 -7.744 36.200 1.00 85.75 280 LEU A C 1
ATOM 2266 O O . LEU A 1 280 ? -13.820 -8.294 36.667 1.00 85.75 280 LEU A O 1
ATOM 2270 N N . SER A 1 281 ? -11.654 -7.745 36.836 1.00 87.75 281 SER A N 1
ATOM 2271 C CA . SER A 1 281 ? -11.500 -8.319 38.175 1.00 87.75 281 SER A CA 1
ATOM 2272 C C . SER A 1 281 ? -11.969 -7.380 39.290 1.00 87.75 281 SER A C 1
ATOM 2274 O O . SER A 1 281 ? -12.295 -7.852 40.381 1.00 87.75 281 SER A O 1
ATOM 2276 N N . THR A 1 282 ? -12.023 -6.071 39.029 1.00 89.56 282 THR A N 1
ATOM 2277 C CA . THR A 1 282 ? -12.371 -5.049 40.026 1.00 89.56 282 THR A CA 1
ATOM 2278 C C . THR A 1 282 ? -13.826 -4.590 39.934 1.00 89.56 282 THR A C 1
ATOM 2280 O O . THR A 1 282 ? -14.462 -4.442 40.976 1.00 89.56 282 THR A O 1
ATOM 2283 N N . MET A 1 283 ? -14.381 -4.428 38.728 1.00 93.62 283 MET A N 1
ATOM 2284 C CA . MET A 1 283 ? -15.761 -3.971 38.518 1.00 93.62 283 MET A CA 1
ATOM 2285 C C . MET A 1 283 ? -16.759 -5.137 38.599 1.00 93.62 283 MET A C 1
ATOM 2287 O O . MET A 1 283 ? -16.944 -5.891 37.640 1.00 93.62 283 MET A O 1
ATOM 2291 N N . ARG A 1 284 ? -17.394 -5.316 39.762 1.00 92.62 284 ARG A N 1
ATOM 2292 C CA . ARG A 1 284 ? -18.173 -6.526 40.094 1.00 92.62 284 ARG A CA 1
ATOM 2293 C C . ARG A 1 284 ? -19.565 -6.563 39.468 1.00 92.62 284 ARG A C 1
ATOM 2295 O O . ARG A 1 284 ? -20.142 -7.643 39.353 1.00 92.62 284 ARG A O 1
ATOM 2302 N N . ASN A 1 285 ? -20.115 -5.417 39.083 1.00 94.25 285 ASN A N 1
ATOM 2303 C CA . ASN A 1 285 ? -21.448 -5.307 38.493 1.00 94.25 285 ASN A CA 1
ATOM 2304 C C . ASN A 1 285 ? -21.429 -5.480 36.964 1.00 94.25 285 ASN A C 1
ATOM 2306 O O . ASN A 1 285 ? -22.491 -5.584 36.336 1.00 94.25 285 ASN A O 1
ATOM 2310 N N . ILE A 1 286 ? -20.244 -5.526 36.347 1.00 94.81 286 ILE A N 1
ATOM 2311 C CA . ILE A 1 286 ? -20.095 -5.703 34.903 1.00 94.81 286 ILE A CA 1
ATOM 2312 C C . ILE A 1 286 ? -20.351 -7.157 34.517 1.00 94.81 286 ILE A C 1
ATOM 2314 O O . ILE A 1 286 ? -19.616 -8.072 34.871 1.00 94.81 286 ILE A O 1
ATOM 2318 N N . THR A 1 287 ? -21.401 -7.360 33.727 1.00 94.50 287 THR A N 1
ATOM 2319 C CA . THR A 1 287 ? -21.811 -8.680 33.223 1.00 94.50 287 THR A CA 1
ATOM 2320 C C . THR A 1 287 ? -21.561 -8.831 31.729 1.00 94.50 287 THR A C 1
ATOM 2322 O O . THR A 1 287 ? -21.485 -9.945 31.222 1.00 94.50 287 THR A O 1
ATOM 2325 N N . THR A 1 288 ? -21.429 -7.715 31.007 1.00 94.62 288 THR A N 1
ATOM 2326 C CA . THR A 1 288 ? -21.163 -7.693 29.568 1.00 94.62 288 THR A CA 1
ATOM 2327 C C . THR A 1 288 ? -19.942 -6.835 29.285 1.00 94.62 288 THR A C 1
ATOM 2329 O O . THR A 1 288 ? -19.896 -5.666 29.660 1.00 94.62 288 THR A O 1
ATOM 2332 N N . PHE A 1 289 ? -18.971 -7.377 28.560 1.00 93.38 289 PHE A N 1
ATOM 2333 C CA . PHE A 1 289 ? -17.779 -6.635 28.176 1.00 93.38 289 PHE A CA 1
ATOM 2334 C C . PHE A 1 289 ? -17.361 -6.944 26.740 1.00 93.38 289 PHE A C 1
ATOM 2336 O O . PHE A 1 289 ? -17.645 -8.012 26.201 1.00 93.38 289 PHE A O 1
ATOM 2343 N N . ALA A 1 290 ? -16.675 -5.992 26.118 1.00 90.38 290 ALA A N 1
ATOM 2344 C CA . ALA A 1 290 ? -16.040 -6.164 24.820 1.00 90.38 290 ALA A CA 1
ATOM 2345 C C . ALA A 1 290 ? -14.751 -5.343 24.757 1.00 90.38 290 ALA A C 1
ATOM 2347 O O . ALA A 1 290 ? -14.651 -4.295 25.393 1.00 90.38 290 ALA A O 1
ATOM 2348 N N . ILE A 1 291 ? -13.795 -5.796 23.952 1.00 88.88 291 ILE A N 1
ATOM 2349 C CA . ILE A 1 291 ? -12.569 -5.068 23.624 1.00 88.88 291 ILE A CA 1
ATOM 2350 C C . ILE A 1 291 ? -12.444 -4.961 22.105 1.00 88.88 291 ILE A C 1
ATOM 2352 O O . ILE A 1 291 ? -12.724 -5.921 21.387 1.00 88.88 291 ILE A O 1
ATOM 2356 N N . LEU A 1 292 ? -12.066 -3.781 21.616 1.00 84.50 292 LEU A N 1
ATOM 2357 C CA . LEU A 1 292 ? -11.762 -3.541 20.209 1.00 84.50 292 LEU A CA 1
ATOM 2358 C C . LEU A 1 292 ? -10.249 -3.476 20.026 1.00 84.50 292 LEU A C 1
ATOM 2360 O O . LEU A 1 292 ? -9.582 -2.657 20.652 1.00 84.50 292 LEU A O 1
ATOM 2364 N N . LEU A 1 293 ? -9.739 -4.338 19.152 1.00 81.81 293 LEU A N 1
ATOM 2365 C CA . LEU A 1 293 ? -8.334 -4.432 18.768 1.00 81.81 293 LEU A CA 1
ATOM 2366 C C . LEU A 1 293 ? -8.230 -4.311 17.242 1.00 81.81 293 LEU A C 1
ATOM 2368 O O . LEU A 1 293 ? -9.184 -4.620 16.525 1.00 81.81 293 LEU A O 1
ATOM 2372 N N . ASN A 1 294 ? -7.080 -3.867 16.738 1.00 73.06 294 ASN A N 1
ATOM 2373 C CA . ASN A 1 294 ? -6.843 -3.689 15.298 1.00 73.06 294 ASN A CA 1
ATOM 2374 C C . ASN A 1 294 ? -6.596 -5.012 14.541 1.00 73.06 294 ASN A C 1
ATOM 2376 O O . ASN A 1 294 ? -6.674 -5.021 13.316 1.00 73.06 294 ASN A O 1
ATOM 2380 N N . GLY A 1 295 ? -6.339 -6.109 15.262 1.00 66.56 295 GLY A N 1
ATOM 2381 C CA . GLY A 1 295 ? -6.066 -7.431 14.699 1.00 66.56 295 GLY A CA 1
ATOM 2382 C C . GLY A 1 295 ? -4.584 -7.802 14.592 1.00 66.56 295 GLY A C 1
ATOM 2383 O O . GLY A 1 295 ? -4.309 -8.959 14.303 1.00 66.56 295 GLY A O 1
ATOM 2384 N N . ASP A 1 296 ? -3.640 -6.897 14.874 1.00 63.03 296 ASP A N 1
ATOM 2385 C CA . ASP A 1 296 ? -2.194 -7.168 14.733 1.00 63.03 296 ASP A CA 1
ATOM 2386 C C . ASP A 1 296 ? -1.699 -8.257 15.700 1.00 63.03 296 ASP A C 1
ATOM 2388 O O . ASP A 1 296 ? -0.802 -9.036 15.381 1.00 63.03 296 ASP A O 1
ATOM 2392 N N . PHE A 1 297 ? -2.346 -8.386 16.860 1.00 60.16 297 PHE A N 1
ATOM 2393 C CA . PHE A 1 297 ? -2.110 -9.478 17.811 1.00 60.16 297 PHE A CA 1
ATOM 2394 C C . PHE A 1 297 ? -2.392 -10.880 17.236 1.00 60.16 297 PHE A C 1
ATOM 2396 O O . PHE A 1 297 ? -2.044 -11.879 17.864 1.00 60.16 297 PHE A O 1
ATOM 2403 N N . ALA A 1 298 ? -3.057 -10.985 16.079 1.00 55.25 298 ALA A N 1
ATOM 2404 C CA . ALA A 1 298 ? -3.375 -12.263 15.449 1.00 55.25 298 ALA A CA 1
ATOM 2405 C C . ALA A 1 298 ? -2.191 -12.873 14.674 1.00 55.25 298 ALA A C 1
ATOM 2407 O O . ALA A 1 298 ? -2.240 -14.063 14.362 1.00 55.25 298 ALA A O 1
ATOM 2408 N N . ASP A 1 299 ? -1.139 -12.095 14.386 1.00 41.62 299 ASP A N 1
ATOM 2409 C CA . ASP A 1 299 ? 0.019 -12.555 13.606 1.00 41.62 299 ASP A CA 1
ATOM 2410 C C . ASP A 1 299 ? 1.160 -13.120 14.480 1.00 41.62 299 ASP A C 1
ATOM 2412 O O . ASP A 1 299 ? 1.984 -13.897 13.997 1.00 41.62 299 ASP A O 1
ATOM 2416 N N . SER A 1 300 ? 1.214 -12.777 15.774 1.00 41.91 300 SER A N 1
ATOM 2417 C CA . SER A 1 300 ? 2.249 -13.227 16.716 1.00 41.91 300 SER A CA 1
ATOM 2418 C C . SER A 1 300 ? 1.742 -13.205 18.160 1.00 41.91 300 SER A C 1
ATOM 2420 O O . SER A 1 300 ? 1.148 -12.229 18.609 1.00 41.91 300 SER A O 1
ATOM 2422 N N . ARG A 1 301 ? 2.025 -14.277 18.916 1.00 39.59 301 ARG A N 1
ATOM 2423 C CA . ARG A 1 301 ? 1.707 -14.394 20.354 1.00 39.59 301 ARG A CA 1
ATOM 2424 C C . ARG A 1 301 ? 2.593 -13.503 21.231 1.00 39.59 301 ARG A C 1
ATOM 2426 O O . ARG A 1 301 ? 2.235 -13.204 22.368 1.00 39.59 301 ARG A O 1
ATOM 2433 N N . GLU A 1 302 ? 3.756 -13.128 20.717 1.00 43.62 302 GLU A N 1
ATOM 2434 C CA . GLU A 1 302 ? 4.685 -12.222 21.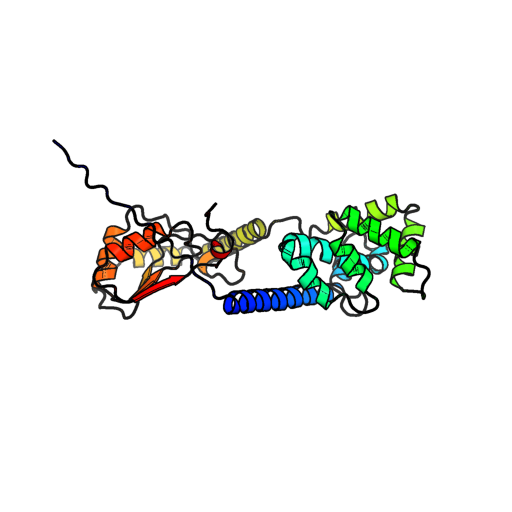372 1.00 43.62 302 GLU A CA 1
ATOM 2435 C C . GLU A 1 302 ? 4.377 -10.808 20.892 1.00 43.62 302 GLU A C 1
ATOM 2437 O O . GLU A 1 302 ? 4.497 -10.486 19.708 1.00 43.62 302 GLU A O 1
ATOM 2442 N N . VAL A 1 303 ? 3.916 -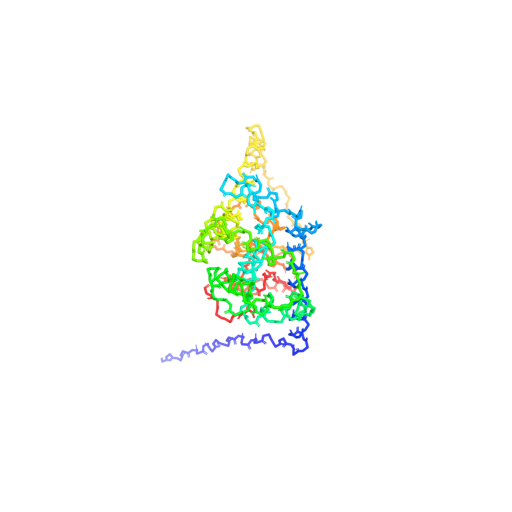9.991 21.833 1.00 42.81 303 VAL A N 1
ATOM 2443 C CA . VAL A 1 303 ? 3.785 -8.552 21.661 1.00 42.81 303 VAL A CA 1
ATOM 2444 C C . VAL A 1 303 ? 5.204 -7.988 21.692 1.00 42.81 303 VAL A C 1
ATOM 2446 O O . VAL A 1 303 ? 5.864 -8.077 22.727 1.00 42.81 303 VAL A O 1
ATOM 2449 N N . ALA A 1 304 ? 5.686 -7.504 20.547 1.00 36.94 304 ALA A N 1
ATOM 2450 C CA . ALA A 1 304 ? 6.956 -6.785 20.453 1.00 36.94 304 ALA A CA 1
ATOM 2451 C C . ALA A 1 304 ? 6.883 -5.430 21.170 1.00 36.94 304 ALA A C 1
ATOM 2453 O O . ALA A 1 304 ? 5.789 -4.811 21.149 1.00 36.94 304 ALA A O 1
#